Protein AF-V4LYH8-F1 (afdb_monomer)

Sequence (213 aa):
MHELPPRYYTNASKLKQVEQHLNICTYARIRDDWNTVLGEANLANLYGAGAGWSCPQLAMCKVEALLKLQQVYAAQTALANIPNVEPFLASFSQTRFFNMTCGAYIFFVKSQMDLALGRYDDAAEAAEKALELDPHSIEIKIFKKNFELIQSALSYSKTEKWAEAVRDYEILSQVLPNNKAIAKSLSQAQVALKLSRRKVVLNMESGGDVGNF

Solvent-accessible surface area (backbone atoms only — not comparable to full-atom values): 11411 Å² total; per-residue (Å²): 134,85,81,76,58,71,70,56,57,57,48,54,56,36,50,54,50,30,53,51,28,50,52,51,26,50,58,25,54,78,68,70,35,37,68,57,22,34,53,30,30,51,52,28,48,53,45,28,51,77,68,78,41,83,58,67,68,45,54,44,48,34,28,44,21,27,47,76,68,69,35,54,66,62,18,50,56,52,53,71,68,50,76,92,66,81,76,61,61,74,88,50,36,76,45,71,45,92,84,26,24,42,53,13,44,52,27,44,44,49,14,55,48,28,47,76,72,67,38,57,68,64,14,48,54,25,40,52,52,14,35,73,61,29,77,79,36,62,68,58,52,53,48,49,54,54,49,53,38,50,54,50,22,50,52,23,52,75,69,67,38,23,70,60,15,30,53,35,31,51,55,47,35,71,79,39,73,84,39,65,67,52,53,50,53,30,53,52,30,51,51,51,37,54,51,53,52,52,52,54,52,53,56,59,67,70,68,75,79,86,76,86,133

pLDDT: mean 83.82, std 14.59, range [43.41, 97.75]

Organism: Eutrema salsugineum (NCBI:txid72664)

Secondary structure (DSSP, 8-state):
--PPPHHHHHHHHHHHHHHHHHHHHHHHHHTT-HHHHHHHHHHHHHHHHTTT---HHHHHHHHHHHHHTT-HHHHHHHHHTS----S--GGGTTSEETTEEHHHHHHHHHHHHHHHTT-HHHHHHHHHHHHHH-TT-HHHHHHHHHHHHHHHHHHHHHTT-HHHHHHHHHHHHHH-TT-HHHHHHHHHHHHHHHHHHHHHHHHHHHTT-----

Structure (mmCIF, N/CA/C/O backbone):
data_AF-V4LYH8-F1
#
_entry.id   AF-V4LYH8-F1
#
loop_
_atom_site.group_PDB
_atom_site.id
_atom_site.type_symbol
_atom_site.label_atom_id
_atom_site.label_alt_id
_atom_site.label_comp_id
_atom_site.label_asym_id
_atom_site.label_entity_id
_atom_site.label_seq_id
_atom_site.pdbx_PDB_ins_code
_atom_site.Cartn_x
_atom_site.Cartn_y
_atom_site.Cartn_z
_atom_site.occupancy
_atom_site.B_iso_or_equiv
_atom_site.auth_seq_id
_atom_site.auth_comp_id
_atom_site.auth_asym_id
_atom_site.auth_atom_id
_atom_site.pdbx_PDB_model_num
ATOM 1 N N . MET A 1 1 ? 31.470 9.879 -41.745 1.00 43.41 1 MET A N 1
ATOM 2 C CA . MET A 1 1 ? 30.421 9.336 -40.857 1.00 43.41 1 MET A CA 1
ATOM 3 C C . MET A 1 1 ? 30.980 8.073 -40.234 1.00 43.41 1 MET A C 1
ATOM 5 O O . MET A 1 1 ? 31.241 7.134 -40.967 1.00 43.41 1 MET A O 1
ATOM 9 N N . HIS A 1 2 ? 31.282 8.090 -38.936 1.00 50.22 2 HIS A N 1
ATOM 10 C CA . HIS A 1 2 ? 31.731 6.892 -38.225 1.00 50.22 2 HIS A CA 1
ATOM 11 C C . HIS A 1 2 ? 30.473 6.122 -37.804 1.00 50.22 2 HIS A C 1
ATOM 13 O O . HIS A 1 2 ? 29.741 6.592 -36.933 1.00 50.22 2 HIS A O 1
ATOM 19 N N . GLU A 1 3 ? 30.174 5.003 -38.466 1.00 45.69 3 GLU A N 1
ATOM 20 C CA . GLU A 1 3 ? 29.111 4.095 -38.025 1.00 45.69 3 GLU A CA 1
ATOM 21 C C . GLU A 1 3 ? 29.477 3.523 -36.651 1.00 45.69 3 GLU A C 1
ATOM 23 O O . GLU A 1 3 ? 30.624 3.142 -36.398 1.00 45.69 3 GLU A O 1
ATOM 28 N N . LEU A 1 4 ? 28.512 3.525 -35.731 1.00 51.22 4 LEU A N 1
ATOM 29 C CA . LEU A 1 4 ? 28.719 3.032 -34.373 1.00 51.22 4 LEU A CA 1
ATOM 30 C C . LEU A 1 4 ? 28.759 1.492 -34.376 1.00 51.22 4 LEU A C 1
ATOM 32 O O . LEU A 1 4 ? 28.175 0.851 -35.244 1.00 51.22 4 LEU A O 1
ATOM 36 N N . PRO A 1 5 ? 29.451 0.847 -33.426 1.00 55.62 5 PRO A N 1
ATOM 37 C CA . PRO A 1 5 ? 29.568 -0.608 -33.420 1.00 55.62 5 PRO A CA 1
ATOM 38 C C . PRO A 1 5 ? 28.197 -1.302 -33.234 1.00 55.62 5 PRO A C 1
ATOM 40 O O . PRO A 1 5 ? 27.356 -0.793 -32.494 1.00 55.62 5 PRO A O 1
ATOM 43 N N . PRO A 1 6 ? 27.970 -2.512 -33.790 1.00 58.53 6 PRO A N 1
ATOM 44 C CA . PRO A 1 6 ? 26.683 -3.228 -33.732 1.00 58.53 6 PRO A CA 1
ATOM 45 C C . PRO A 1 6 ? 26.092 -3.396 -32.323 1.00 58.53 6 PRO A C 1
ATOM 47 O O . PRO A 1 6 ? 24.880 -3.316 -32.137 1.00 58.53 6 PRO A O 1
ATOM 50 N N . ARG A 1 7 ? 26.944 -3.560 -31.299 1.00 58.38 7 ARG A N 1
ATOM 51 C CA . ARG A 1 7 ? 26.521 -3.626 -29.886 1.00 58.38 7 ARG A CA 1
ATOM 52 C C . ARG A 1 7 ? 25.822 -2.347 -29.412 1.00 58.38 7 ARG A C 1
ATOM 54 O O . ARG A 1 7 ? 24.926 -2.429 -28.578 1.00 58.38 7 ARG A O 1
ATOM 61 N N . TYR A 1 8 ? 26.202 -1.188 -29.947 1.00 55.78 8 TYR A N 1
ATOM 62 C CA . TYR A 1 8 ? 25.590 0.100 -29.622 1.00 55.78 8 TYR A CA 1
ATOM 63 C C . TYR A 1 8 ? 24.150 0.182 -30.146 1.00 55.78 8 TYR A C 1
ATOM 65 O O . TYR A 1 8 ? 23.244 0.540 -29.396 1.00 55.78 8 TYR A O 1
ATOM 73 N N . TYR A 1 9 ? 23.912 -0.243 -31.391 1.00 57.41 9 TYR A N 1
ATOM 74 C CA . TYR A 1 9 ? 22.568 -0.285 -31.976 1.00 57.41 9 TYR A CA 1
ATOM 75 C C . TYR A 1 9 ? 21.644 -1.274 -31.249 1.00 57.41 9 TYR A C 1
ATOM 77 O O . TYR A 1 9 ? 20.494 -0.945 -30.953 1.00 57.41 9 TYR A O 1
ATOM 85 N N . THR A 1 10 ? 22.159 -2.450 -30.875 1.00 63.47 10 THR A N 1
ATOM 86 C CA . THR A 1 10 ? 21.409 -3.441 -30.085 1.00 63.47 10 THR A CA 1
ATOM 87 C C . THR A 1 10 ? 21.020 -2.898 -28.708 1.00 63.47 10 THR A C 1
ATOM 89 O O . THR A 1 10 ? 19.908 -3.131 -28.237 1.00 63.47 10 THR A O 1
ATOM 92 N N . ASN A 1 11 ? 21.907 -2.136 -28.070 1.00 67.38 11 ASN A N 1
ATOM 93 C CA . ASN A 1 11 ? 21.659 -1.521 -26.770 1.00 67.38 11 ASN A CA 1
ATOM 94 C C . ASN A 1 11 ? 20.645 -0.370 -26.845 1.00 67.38 11 ASN A C 1
ATOM 96 O O . ASN A 1 11 ? 19.751 -0.298 -26.005 1.00 67.38 11 ASN A O 1
ATOM 100 N N . ALA A 1 12 ? 20.720 0.474 -27.876 1.00 73.38 12 ALA A N 1
ATOM 101 C CA . ALA A 1 12 ? 19.747 1.543 -28.104 1.00 73.38 12 ALA A CA 1
ATOM 102 C C . ALA A 1 12 ? 18.332 0.995 -28.376 1.00 73.38 12 ALA A C 1
ATOM 104 O O . ALA A 1 12 ? 17.346 1.514 -27.857 1.00 73.38 12 ALA A O 1
ATOM 105 N N . SER A 1 13 ? 18.223 -0.097 -29.141 1.00 78.75 13 SER A N 1
ATOM 106 C CA . SER A 1 13 ? 16.941 -0.771 -29.387 1.00 78.75 13 SER A CA 1
ATOM 107 C C . SER A 1 13 ? 16.345 -1.385 -28.112 1.00 78.75 13 SER A C 1
ATOM 109 O O . SER A 1 13 ? 15.142 -1.267 -27.877 1.00 78.75 13 SER A O 1
ATOM 111 N N . LYS A 1 14 ? 17.171 -2.002 -27.257 1.00 74.94 14 LYS A N 1
ATOM 112 C CA . LYS A 1 14 ? 16.732 -2.526 -25.952 1.00 74.94 14 LYS A CA 1
ATOM 113 C C . LYS A 1 14 ? 16.284 -1.413 -25.005 1.00 74.94 14 LYS A C 1
ATOM 115 O O . LYS A 1 14 ? 15.253 -1.560 -24.359 1.00 74.94 14 LYS A O 1
ATOM 120 N N . LEU A 1 15 ? 17.003 -0.289 -24.967 1.00 77.69 15 LEU A N 1
ATOM 121 C CA . LEU A 1 15 ? 16.630 0.872 -24.155 1.00 77.69 15 LEU A CA 1
ATOM 122 C C . LEU A 1 15 ? 15.248 1.414 -24.547 1.00 77.69 15 LEU A C 1
ATOM 124 O O . LEU A 1 15 ? 14.395 1.599 -23.686 1.00 77.69 15 LEU A O 1
ATOM 128 N N . LYS A 1 16 ? 14.991 1.558 -25.853 1.00 83.00 16 LYS A N 1
ATOM 129 C CA . LYS A 1 16 ? 13.685 1.993 -26.369 1.00 83.00 16 LYS A CA 1
ATOM 130 C C . LYS A 1 16 ? 12.543 1.055 -25.954 1.00 83.00 16 LYS A C 1
ATOM 132 O O . LYS A 1 16 ? 11.443 1.516 -25.667 1.00 83.00 16 LYS A O 1
ATOM 137 N N . GLN A 1 17 ? 12.795 -0.255 -25.909 1.00 82.00 17 GLN A N 1
ATOM 138 C CA . GLN A 1 17 ? 11.806 -1.227 -25.429 1.00 82.00 17 GLN A CA 1
ATOM 139 C C . GLN A 1 17 ? 11.532 -1.063 -23.930 1.00 82.00 17 GLN A C 1
ATOM 141 O O . GLN A 1 17 ? 10.374 -1.057 -23.522 1.00 82.00 17 GLN A O 1
ATOM 146 N N . VAL A 1 18 ? 12.569 -0.862 -23.111 1.00 81.25 18 VAL A N 1
ATOM 147 C CA . VAL A 1 18 ? 12.401 -0.588 -21.673 1.00 81.25 18 VAL A CA 1
ATOM 148 C C . VAL A 1 18 ? 11.561 0.674 -21.451 1.00 81.25 18 VAL A C 1
ATOM 150 O O . VAL A 1 18 ? 10.613 0.639 -20.672 1.00 81.25 18 VAL A O 1
ATOM 153 N N . GLU A 1 19 ? 11.847 1.761 -22.170 1.00 82.81 19 GLU A N 1
ATOM 154 C CA . GLU A 1 19 ? 11.063 3.005 -22.103 1.00 82.81 19 GLU A CA 1
ATOM 155 C C . GLU A 1 19 ? 9.595 2.795 -22.502 1.00 82.81 19 GLU A C 1
ATOM 157 O O . GLU A 1 19 ? 8.689 3.324 -21.857 1.00 82.81 19 GLU A O 1
ATOM 162 N N . GLN A 1 20 ? 9.338 1.990 -23.536 1.00 87.38 20 GLN A N 1
ATOM 163 C CA . GLN A 1 20 ? 7.980 1.655 -23.956 1.00 87.38 20 GLN A CA 1
ATOM 164 C C . GLN A 1 20 ? 7.210 0.921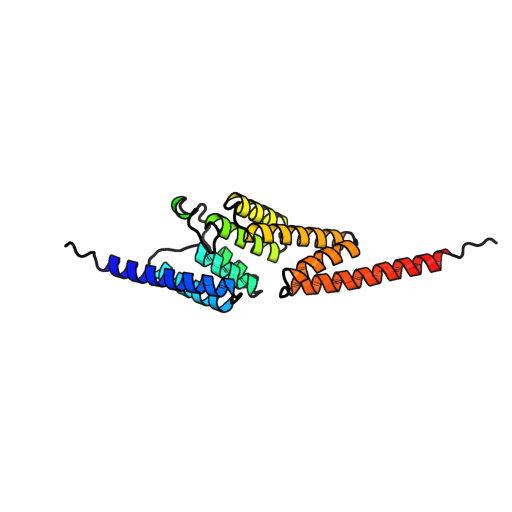 -22.851 1.00 87.38 20 GLN A C 1
ATOM 166 O O . GLN A 1 20 ? 6.101 1.336 -22.511 1.00 87.38 20 GLN A O 1
ATOM 171 N N . HIS A 1 21 ? 7.796 -0.125 -22.267 1.00 88.12 21 HIS A N 1
ATOM 172 C CA . HIS A 1 21 ? 7.173 -0.869 -21.170 1.00 88.12 21 HIS A CA 1
ATOM 173 C C . HIS A 1 21 ? 6.939 0.023 -19.938 1.00 88.12 21 HIS A C 1
ATOM 175 O O . HIS A 1 21 ? 5.877 -0.032 -19.323 1.00 88.12 21 HIS A O 1
ATOM 181 N N . LEU A 1 22 ? 7.874 0.927 -19.621 1.00 85.88 22 LEU A N 1
ATOM 182 C CA . LEU A 1 22 ? 7.719 1.906 -18.537 1.00 85.88 22 LEU A CA 1
ATOM 183 C C . LEU A 1 22 ? 6.553 2.877 -18.755 1.00 85.88 22 LEU A C 1
ATOM 185 O O . LEU A 1 22 ? 5.821 3.200 -17.811 1.00 85.88 22 LEU A O 1
ATOM 189 N N . ASN A 1 23 ? 6.347 3.325 -19.992 1.00 87.50 23 ASN A N 1
ATOM 190 C CA . ASN A 1 23 ? 5.199 4.161 -20.328 1.00 87.50 23 ASN A CA 1
ATOM 191 C C . ASN A 1 23 ? 3.887 3.399 -20.107 1.00 87.50 23 ASN A C 1
ATOM 193 O O . ASN A 1 23 ? 2.969 3.938 -19.490 1.00 87.50 23 ASN A O 1
ATOM 197 N N . ILE A 1 24 ? 3.813 2.130 -20.522 1.00 89.69 24 ILE A N 1
ATOM 198 C CA . ILE A 1 24 ? 2.628 1.291 -20.291 1.00 89.69 24 ILE A CA 1
ATOM 199 C C . ILE A 1 24 ? 2.396 1.088 -18.788 1.00 89.69 24 ILE A C 1
ATOM 201 O O . ILE A 1 24 ? 1.272 1.295 -18.326 1.00 89.69 24 ILE A O 1
ATOM 205 N N . CYS A 1 25 ? 3.444 0.793 -18.007 1.00 91.50 25 CYS A N 1
ATOM 206 C CA . CYS A 1 25 ? 3.348 0.723 -16.546 1.00 91.50 25 CYS A CA 1
ATOM 207 C C . CYS A 1 25 ? 2.754 2.004 -15.953 1.00 91.50 25 CYS A C 1
ATOM 209 O O . CYS A 1 25 ? 1.913 1.931 -15.063 1.00 91.50 25 CYS A O 1
ATOM 211 N N . THR A 1 26 ? 3.151 3.176 -16.456 1.00 90.00 26 THR A N 1
ATOM 212 C CA . THR A 1 26 ? 2.649 4.467 -15.964 1.00 90.00 26 THR A CA 1
ATOM 213 C C . THR A 1 26 ? 1.141 4.591 -16.176 1.00 90.00 26 THR A C 1
ATOM 215 O O . THR A 1 26 ? 0.407 4.905 -15.238 1.00 90.00 26 THR A O 1
ATOM 218 N N . TYR A 1 27 ? 0.656 4.300 -17.386 1.00 90.19 27 TYR A N 1
ATOM 219 C CA . TYR A 1 27 ? -0.776 4.360 -17.691 1.00 90.19 27 TYR A CA 1
ATOM 220 C C . TYR A 1 27 ? -1.584 3.305 -16.929 1.00 90.19 27 TYR A C 1
ATOM 222 O O . TYR A 1 27 ? -2.673 3.606 -16.438 1.00 90.19 27 TYR A O 1
ATOM 230 N N . ALA A 1 28 ? -1.055 2.087 -16.803 1.00 93.81 28 ALA A N 1
ATOM 231 C CA . ALA A 1 28 ? -1.695 1.008 -16.059 1.00 93.81 28 ALA A CA 1
ATOM 232 C C . ALA A 1 28 ? -1.781 1.328 -14.557 1.00 93.81 28 ALA A C 1
ATOM 234 O O . ALA A 1 28 ? -2.841 1.151 -13.957 1.00 93.81 28 ALA A O 1
ATOM 235 N N . ARG A 1 29 ? -0.717 1.897 -13.971 1.00 93.25 29 ARG A N 1
ATOM 236 C CA . ARG A 1 29 ? -0.665 2.330 -12.566 1.00 93.25 29 ARG A CA 1
ATOM 237 C C . ARG A 1 29 ? -1.729 3.378 -12.248 1.00 93.25 29 ARG A C 1
ATOM 239 O O . ARG A 1 29 ? -2.424 3.250 -11.250 1.00 93.25 29 ARG A O 1
ATOM 246 N N . ILE A 1 30 ? -1.901 4.380 -13.115 1.00 89.38 30 ILE A N 1
ATOM 247 C CA . ILE A 1 30 ? -2.927 5.429 -12.945 1.00 89.38 30 ILE A CA 1
ATOM 248 C C . ILE A 1 30 ? -4.351 4.845 -12.964 1.00 89.38 30 ILE A C 1
ATOM 250 O O . ILE A 1 30 ? -5.263 5.416 -12.372 1.00 89.38 30 ILE A O 1
ATOM 254 N N . ARG A 1 31 ? -4.554 3.712 -13.645 1.00 90.31 31 ARG A N 1
ATOM 255 C CA . ARG A 1 31 ? -5.849 3.026 -13.766 1.00 90.31 31 ARG A CA 1
ATOM 256 C C . ARG A 1 31 ? -6.050 1.904 -12.743 1.00 90.31 31 ARG A C 1
ATOM 258 O O . ARG A 1 31 ? -7.029 1.174 -12.869 1.00 90.31 31 ARG A O 1
ATOM 265 N N . ASP A 1 32 ? -5.132 1.740 -11.790 1.00 90.12 32 ASP A N 1
ATOM 266 C CA . ASP A 1 32 ? -5.105 0.615 -10.848 1.00 90.12 32 ASP A CA 1
ATOM 267 C C . ASP A 1 32 ? -5.078 -0.778 -11.524 1.00 90.12 32 ASP A C 1
ATOM 269 O O . ASP A 1 32 ? -5.484 -1.783 -10.935 1.00 90.12 32 ASP A O 1
ATOM 273 N N . ASP A 1 33 ? -4.564 -0.880 -12.757 1.00 94.12 33 ASP A N 1
ATOM 274 C CA . ASP A 1 33 ? -4.372 -2.162 -13.447 1.00 94.12 33 ASP A CA 1
ATOM 275 C C . ASP A 1 33 ? -3.014 -2.781 -13.088 1.00 94.12 33 ASP A C 1
ATOM 277 O O . ASP A 1 33 ? -2.051 -2.808 -13.861 1.00 94.12 33 ASP A O 1
ATOM 281 N N . TRP A 1 34 ? -2.941 -3.286 -11.861 1.00 94.81 34 TRP A N 1
ATOM 282 C CA . TRP A 1 34 ? -1.712 -3.826 -11.286 1.00 94.81 34 TRP A CA 1
ATOM 283 C C . TRP A 1 34 ? -1.247 -5.140 -11.932 1.00 94.81 34 TRP A C 1
ATOM 285 O O . TRP A 1 34 ? -0.065 -5.472 -11.838 1.00 94.81 34 TRP A O 1
ATOM 295 N N . ASN A 1 35 ? -2.127 -5.868 -12.631 1.00 95.50 35 ASN A N 1
ATOM 296 C CA .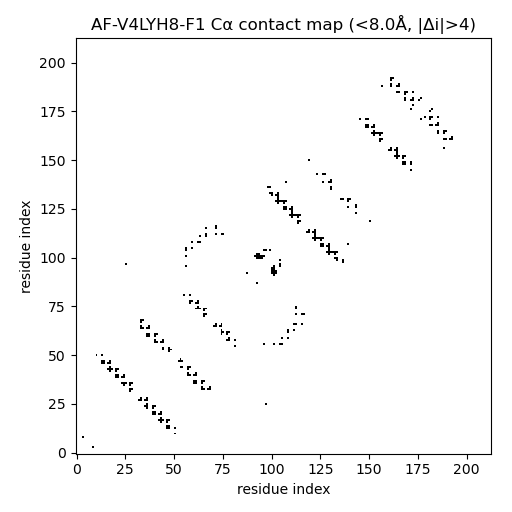 ASN A 1 35 ? -1.727 -7.048 -13.407 1.00 95.50 35 ASN A CA 1
ATOM 297 C C . ASN A 1 35 ? -0.908 -6.639 -14.633 1.00 95.50 35 ASN A C 1
ATOM 299 O O . ASN A 1 35 ? 0.150 -7.219 -14.882 1.00 95.50 35 ASN A O 1
ATOM 303 N N . THR A 1 36 ? -1.358 -5.608 -15.353 1.00 95.44 36 THR A N 1
ATOM 304 C CA . THR A 1 36 ? -0.602 -5.045 -16.475 1.00 95.44 36 THR A CA 1
ATOM 305 C C . THR A 1 36 ? 0.718 -4.452 -15.991 1.00 95.44 36 THR A C 1
ATOM 307 O O . THR A 1 36 ? 1.759 -4.781 -16.552 1.00 95.44 36 THR A O 1
ATOM 310 N N . VAL A 1 37 ? 0.724 -3.679 -14.893 1.00 94.88 37 VAL A N 1
ATOM 311 C CA . VAL A 1 37 ? 1.977 -3.161 -14.301 1.00 94.88 37 VAL A CA 1
ATOM 312 C C . VAL A 1 37 ? 2.958 -4.298 -13.998 1.00 94.88 37 VAL A C 1
ATOM 314 O O . VAL A 1 37 ? 4.132 -4.208 -14.348 1.00 94.88 37 VAL A O 1
ATOM 317 N N . LEU A 1 38 ? 2.492 -5.391 -13.385 1.00 94.44 38 LEU A 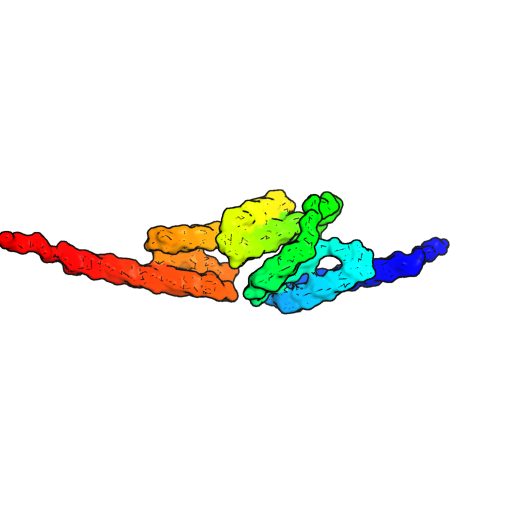N 1
ATOM 318 C CA . LEU A 1 38 ? 3.337 -6.541 -13.070 1.00 94.44 38 LEU A CA 1
ATOM 319 C C . LEU A 1 38 ? 3.902 -7.212 -14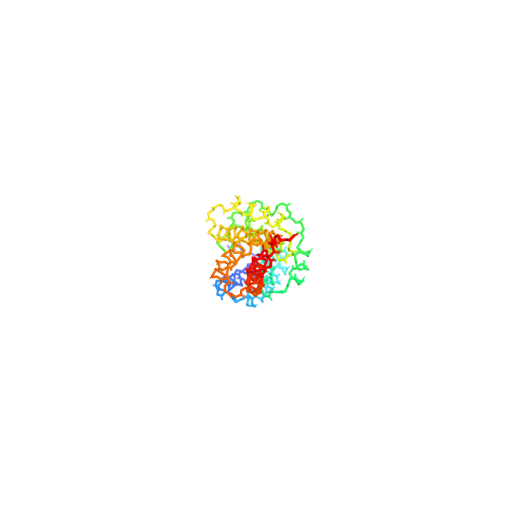.333 1.00 94.44 38 LEU A C 1
ATOM 321 O O . LEU A 1 38 ? 5.084 -7.562 -14.364 1.00 94.44 38 LEU A O 1
ATOM 325 N N . GLY A 1 39 ? 3.080 -7.405 -15.367 1.00 93.06 39 GLY A N 1
ATOM 326 C CA . GLY A 1 39 ? 3.508 -7.995 -16.638 1.00 93.06 39 GLY A CA 1
ATOM 327 C C . GLY A 1 39 ? 4.569 -7.146 -17.337 1.00 93.06 39 GLY A C 1
ATOM 328 O O . GLY A 1 39 ? 5.664 -7.626 -17.635 1.00 93.06 39 GLY A O 1
ATOM 329 N N . GLU A 1 40 ? 4.274 -5.863 -17.509 1.00 92.62 40 GLU A N 1
ATOM 330 C CA . GLU A 1 40 ? 5.135 -4.889 -18.179 1.00 92.62 40 GLU A CA 1
ATOM 331 C C . GLU A 1 40 ? 6.444 -4.648 -17.411 1.00 92.62 40 GLU A C 1
ATOM 333 O O . GLU A 1 40 ? 7.513 -4.590 -18.017 1.00 92.62 40 GLU A O 1
ATOM 338 N N . ALA A 1 41 ? 6.414 -4.618 -16.073 1.00 90.38 41 ALA A N 1
ATOM 339 C CA . ALA A 1 41 ? 7.623 -4.515 -15.255 1.00 90.38 41 ALA A CA 1
ATOM 340 C C . ALA A 1 41 ? 8.540 -5.743 -15.405 1.00 90.38 41 ALA A C 1
ATOM 342 O O . ALA A 1 41 ? 9.764 -5.600 -15.454 1.00 90.38 41 ALA A O 1
ATOM 343 N N . ASN A 1 42 ? 7.975 -6.954 -15.513 1.00 89.19 42 ASN A N 1
ATOM 344 C CA . ASN A 1 42 ? 8.768 -8.157 -15.779 1.00 89.19 42 ASN A CA 1
ATOM 345 C C . ASN A 1 42 ? 9.385 -8.117 -17.186 1.00 89.19 42 ASN A C 1
ATOM 347 O O . ASN A 1 42 ? 10.564 -8.441 -17.328 1.00 89.19 42 ASN A O 1
ATOM 351 N N . LEU A 1 43 ? 8.629 -7.684 -18.202 1.00 87.25 43 LEU A N 1
ATOM 352 C CA . LEU A 1 43 ? 9.143 -7.508 -19.565 1.00 87.25 43 LEU A CA 1
ATOM 353 C C . LEU A 1 43 ? 10.282 -6.483 -19.597 1.00 87.25 43 LEU A C 1
ATOM 355 O O . LEU A 1 43 ? 11.374 -6.796 -20.069 1.00 87.25 43 LEU A O 1
ATOM 359 N N . ALA A 1 44 ? 10.077 -5.303 -19.009 1.00 85.19 44 ALA A N 1
ATOM 360 C CA . ALA A 1 44 ? 11.099 -4.266 -18.901 1.00 85.19 44 ALA A CA 1
ATOM 361 C C . ALA A 1 44 ? 12.376 -4.783 -18.217 1.00 85.19 44 ALA A C 1
ATOM 363 O O . ALA A 1 44 ? 13.485 -4.524 -18.686 1.00 85.19 44 ALA A O 1
ATOM 364 N N . ASN A 1 45 ? 12.234 -5.570 -17.145 1.00 81.31 45 ASN A N 1
ATOM 365 C CA . ASN A 1 45 ? 13.372 -6.166 -16.452 1.00 81.31 45 ASN A CA 1
ATOM 366 C C . ASN A 1 45 ? 14.114 -7.201 -17.316 1.00 81.31 45 ASN A C 1
ATOM 368 O O . ASN A 1 45 ? 15.340 -7.238 -17.288 1.00 81.31 45 ASN A O 1
ATOM 372 N N . LEU A 1 46 ? 13.409 -8.013 -18.113 1.00 80.62 46 LEU A N 1
ATOM 373 C CA . LEU A 1 46 ? 14.032 -8.970 -19.040 1.00 80.62 46 LEU A CA 1
ATOM 374 C C . LEU A 1 46 ? 14.851 -8.258 -20.128 1.00 80.62 46 LEU A C 1
ATOM 376 O O . LEU A 1 46 ? 15.996 -8.640 -20.387 1.00 80.62 46 LEU A O 1
ATOM 380 N N . TYR A 1 47 ? 14.304 -7.195 -20.725 1.00 76.12 47 TYR A N 1
ATOM 381 C CA . TYR A 1 47 ? 15.017 -6.399 -21.729 1.00 76.12 47 TYR A CA 1
ATOM 382 C C . TYR A 1 47 ? 16.215 -5.637 -21.136 1.00 76.12 47 TYR A C 1
ATOM 384 O O . TYR A 1 47 ? 17.255 -5.542 -21.793 1.00 76.12 47 TYR A O 1
ATOM 392 N N . GLY A 1 48 ? 16.102 -5.156 -19.891 1.00 69.06 48 GLY A N 1
ATOM 393 C CA . GLY A 1 48 ? 17.187 -4.494 -19.155 1.00 69.06 48 GLY A CA 1
ATOM 394 C C . GLY A 1 48 ? 18.309 -5.446 -18.721 1.00 69.06 48 GLY A C 1
ATOM 395 O O . GLY A 1 48 ? 19.486 -5.183 -18.982 1.00 69.06 48 GLY A O 1
ATOM 396 N N . ALA A 1 49 ? 17.961 -6.603 -18.146 1.00 61.97 49 ALA A N 1
ATOM 397 C CA . ALA A 1 49 ? 18.919 -7.624 -17.718 1.00 61.97 49 ALA A CA 1
ATOM 398 C C . ALA A 1 49 ? 19.734 -8.171 -18.900 1.00 61.97 49 ALA A C 1
ATOM 400 O O . ALA A 1 49 ? 20.948 -8.351 -18.792 1.00 61.97 49 ALA A O 1
ATOM 401 N N . GLY A 1 50 ? 19.100 -8.332 -20.068 1.00 58.59 50 GLY A N 1
ATOM 402 C CA . GLY A 1 50 ? 19.769 -8.695 -21.319 1.00 58.59 50 GLY A CA 1
ATOM 403 C C . GLY A 1 50 ? 20.758 -7.646 -21.851 1.00 58.59 50 GLY A C 1
ATOM 404 O O . GLY A 1 50 ? 21.407 -7.891 -22.872 1.00 58.59 50 GLY A O 1
ATOM 405 N N . ALA A 1 51 ? 20.865 -6.481 -21.211 1.00 52.69 51 ALA A N 1
ATOM 406 C CA . ALA A 1 51 ? 21.808 -5.415 -21.532 1.00 52.69 51 ALA A CA 1
ATOM 407 C C . ALA A 1 51 ? 22.767 -5.069 -20.372 1.00 52.69 51 ALA A C 1
ATOM 409 O O . ALA A 1 51 ? 23.570 -4.148 -20.497 1.00 52.69 51 ALA A O 1
ATOM 410 N N . GLY A 1 52 ? 22.728 -5.831 -19.270 1.00 54.09 52 GLY A N 1
ATOM 411 C CA . GLY A 1 52 ? 23.605 -5.631 -18.113 1.00 54.09 52 GLY A CA 1
ATOM 412 C C . GLY A 1 52 ? 23.177 -4.493 -17.181 1.00 54.09 52 GLY A C 1
ATOM 413 O O . GLY A 1 52 ? 23.957 -4.105 -16.314 1.00 54.09 52 GLY A O 1
ATOM 414 N N . TRP A 1 53 ? 21.952 -3.974 -17.324 1.00 60.75 53 TRP A N 1
ATOM 415 C CA . TRP A 1 53 ? 21.391 -2.963 -16.428 1.00 60.75 53 TRP A CA 1
ATOM 416 C C . TRP A 1 53 ? 20.246 -3.566 -15.620 1.00 60.75 53 TRP A C 1
ATOM 418 O O . TRP A 1 53 ? 19.209 -3.936 -16.165 1.00 60.75 53 TRP A O 1
ATOM 428 N N . SER A 1 54 ? 20.422 -3.644 -14.304 1.00 60.91 54 SER A N 1
ATOM 429 C CA . SER A 1 54 ? 19.295 -3.794 -13.387 1.00 60.91 54 SER A CA 1
ATOM 430 C C . SER A 1 54 ? 18.823 -2.394 -13.019 1.00 60.91 54 SER A C 1
ATOM 432 O O . SER A 1 54 ? 19.643 -1.557 -12.645 1.00 60.91 54 SER A O 1
ATOM 434 N N . CYS A 1 55 ? 17.529 -2.121 -13.166 1.00 71.50 55 CYS A N 1
ATOM 435 C CA . CYS A 1 55 ? 16.907 -0.868 -12.747 1.00 71.50 55 CYS A CA 1
ATOM 436 C C . CYS A 1 55 ? 16.064 -1.171 -11.510 1.00 71.50 55 CYS A C 1
ATOM 438 O O . CYS A 1 55 ? 14.985 -1.750 -11.631 1.00 71.50 55 CYS A O 1
ATOM 440 N N . PRO A 1 56 ? 16.529 -0.834 -10.302 1.00 74.25 56 PRO A N 1
ATOM 441 C CA . PRO A 1 56 ? 15.806 -1.237 -9.100 1.00 74.25 56 PRO A CA 1
ATOM 442 C C . PRO A 1 56 ? 14.476 -0.526 -8.923 1.00 74.25 56 PRO A C 1
ATOM 444 O O . PRO A 1 56 ? 13.613 -1.056 -8.242 1.00 74.25 56 PRO A O 1
ATOM 447 N N . GLN A 1 57 ? 14.232 0.571 -9.640 1.00 79.06 57 GLN A N 1
ATOM 448 C CA . GLN A 1 57 ? 12.903 1.156 -9.792 1.00 79.06 57 GLN A CA 1
ATOM 449 C C . GLN A 1 57 ? 11.919 0.189 -10.470 1.00 79.06 57 GLN A C 1
ATOM 451 O O . GLN A 1 57 ? 10.776 0.103 -10.035 1.00 79.06 57 GLN A O 1
ATOM 456 N N . LEU A 1 58 ? 12.349 -0.598 -11.467 1.00 82.81 58 LEU A N 1
ATOM 457 C CA . LEU A 1 58 ? 11.520 -1.662 -12.055 1.00 82.81 58 LEU A CA 1
ATOM 458 C C . LEU A 1 58 ? 11.251 -2.784 -11.052 1.00 82.81 58 LEU A C 1
ATOM 460 O O . LEU A 1 58 ? 10.138 -3.303 -10.981 1.00 82.81 58 LEU A O 1
ATOM 464 N N . ALA A 1 59 ? 12.255 -3.139 -10.251 1.00 85.44 59 ALA A N 1
ATOM 465 C CA . ALA A 1 59 ? 12.082 -4.134 -9.202 1.00 85.44 59 ALA A CA 1
ATOM 466 C C . ALA A 1 59 ? 11.122 -3.636 -8.102 1.00 85.44 59 ALA A C 1
ATOM 468 O O . ALA A 1 59 ? 10.227 -4.375 -7.699 1.00 85.44 59 ALA A O 1
ATOM 469 N N . MET A 1 60 ? 11.217 -2.366 -7.691 1.00 89.62 60 MET A N 1
ATOM 470 C CA . MET A 1 60 ? 10.254 -1.739 -6.779 1.00 89.62 60 MET A CA 1
ATOM 471 C C . MET A 1 60 ? 8.862 -1.625 -7.410 1.00 89.62 60 MET A C 1
ATOM 473 O O . MET A 1 60 ? 7.874 -1.871 -6.729 1.00 89.62 60 MET A O 1
ATOM 477 N N . CYS A 1 61 ? 8.760 -1.349 -8.713 1.00 90.44 61 CYS A N 1
ATOM 478 C CA . CYS A 1 61 ? 7.489 -1.342 -9.442 1.00 90.44 61 CYS A CA 1
ATOM 479 C C . CYS A 1 61 ? 6.801 -2.710 -9.413 1.00 90.44 61 CYS A C 1
ATOM 481 O O . CYS A 1 61 ? 5.601 -2.805 -9.151 1.00 90.44 61 CYS A O 1
ATOM 483 N N . LYS A 1 62 ? 7.574 -3.789 -9.569 1.00 92.62 62 LYS A N 1
ATOM 484 C CA . LYS A 1 62 ? 7.090 -5.157 -9.366 1.00 92.62 62 LYS A CA 1
ATOM 485 C C . LYS A 1 62 ? 6.612 -5.396 -7.930 1.00 92.62 62 LYS A C 1
ATOM 487 O O . LYS A 1 62 ? 5.556 -5.998 -7.745 1.00 92.62 62 LYS A O 1
ATOM 492 N N . VAL A 1 63 ? 7.362 -4.939 -6.925 1.00 94.31 63 VAL A N 1
ATOM 493 C CA . VAL A 1 63 ? 6.966 -5.055 -5.508 1.00 94.31 63 VAL A CA 1
ATOM 494 C C . VAL A 1 63 ? 5.653 -4.310 -5.251 1.00 94.31 63 VAL A C 1
ATOM 496 O O . VAL A 1 63 ? 4.739 -4.890 -4.669 1.00 94.31 63 VAL A O 1
ATOM 499 N N . GLU A 1 64 ? 5.522 -3.072 -5.734 1.00 94.88 64 GLU A N 1
ATOM 500 C CA . GLU A 1 64 ? 4.299 -2.271 -5.609 1.00 94.88 64 GLU A CA 1
ATOM 501 C C . GLU A 1 64 ? 3.098 -2.997 -6.227 1.00 94.88 64 GLU A C 1
ATOM 503 O O . GLU A 1 64 ? 2.079 -3.174 -5.561 1.00 94.88 64 GLU A O 1
ATOM 508 N N . ALA A 1 65 ? 3.232 -3.495 -7.459 1.00 96.00 65 ALA A N 1
ATOM 509 C CA . ALA A 1 65 ? 2.159 -4.226 -8.126 1.00 96.00 65 ALA A CA 1
ATOM 510 C C . ALA A 1 65 ? 1.720 -5.468 -7.333 1.00 96.00 65 ALA A C 1
ATOM 512 O O . ALA A 1 65 ? 0.525 -5.692 -7.139 1.00 96.00 65 ALA A O 1
ATOM 513 N N . LEU A 1 66 ? 2.669 -6.246 -6.805 1.00 95.62 66 LEU A N 1
ATOM 514 C CA . LEU A 1 66 ? 2.366 -7.424 -5.986 1.00 95.62 66 LEU A CA 1
ATOM 515 C C . LEU A 1 66 ? 1.649 -7.056 -4.678 1.00 95.62 66 LEU A C 1
ATOM 517 O O . LEU A 1 66 ? 0.702 -7.746 -4.295 1.00 95.62 66 LEU A O 1
ATOM 521 N N . LEU A 1 67 ? 2.039 -5.958 -4.019 1.00 93.62 67 LEU A N 1
ATOM 522 C CA . LEU A 1 67 ? 1.350 -5.454 -2.825 1.00 93.62 67 LEU A CA 1
ATOM 523 C C . LEU A 1 67 ? -0.099 -5.066 -3.135 1.00 93.62 67 LEU A C 1
ATOM 525 O O . LEU A 1 67 ? -1.015 -5.441 -2.400 1.00 93.62 67 LEU A O 1
ATOM 529 N N . LYS A 1 68 ? -0.327 -4.365 -4.248 1.00 92.31 68 LYS A N 1
ATOM 530 C CA . LYS A 1 68 ? -1.666 -3.930 -4.675 1.00 92.31 68 LYS A CA 1
ATOM 531 C C . LYS A 1 68 ? -2.555 -5.104 -5.091 1.00 92.31 68 LYS A C 1
ATOM 533 O O . LYS A 1 68 ? -3.759 -5.078 -4.847 1.00 92.31 68 LYS A O 1
ATOM 538 N N . LEU A 1 69 ? -1.952 -6.176 -5.603 1.00 92.88 69 LEU A N 1
ATOM 539 C CA . LEU A 1 69 ? -2.604 -7.464 -5.863 1.00 92.88 69 LEU A CA 1
ATOM 540 C C . LEU A 1 69 ? -2.788 -8.332 -4.601 1.00 92.88 69 LEU A C 1
ATOM 542 O O . LEU A 1 69 ? -3.245 -9.467 -4.711 1.00 92.88 69 LEU A O 1
ATOM 546 N N . GLN A 1 70 ? -2.454 -7.824 -3.407 1.00 91.06 70 GLN A N 1
ATOM 547 C CA . GLN A 1 70 ? -2.533 -8.535 -2.118 1.00 91.06 70 GLN A CA 1
ATOM 548 C C . GLN A 1 70 ? -1.636 -9.787 -2.035 1.00 91.06 70 GLN A C 1
ATOM 550 O O . GLN A 1 70 ? -1.841 -10.657 -1.190 1.00 91.06 70 GLN A O 1
ATOM 555 N N . GLN A 1 71 ? -0.599 -9.872 -2.872 1.00 93.38 71 GLN A N 1
ATOM 556 C CA . GLN A 1 71 ? 0.370 -10.970 -2.900 1.00 93.38 71 GLN A CA 1
ATOM 557 C C . GLN A 1 71 ? 1.604 -10.635 -2.048 1.00 93.38 71 GLN A C 1
ATOM 559 O O . GLN A 1 71 ? 2.728 -10.561 -2.546 1.00 93.38 71 GLN A O 1
ATOM 564 N N . VAL A 1 72 ? 1.395 -10.429 -0.743 1.00 92.62 72 VAL A N 1
ATOM 565 C CA . VAL A 1 72 ? 2.427 -9.927 0.191 1.00 92.62 72 VAL A CA 1
ATOM 566 C C . VAL A 1 72 ? 3.668 -10.826 0.235 1.00 92.62 72 VAL A C 1
ATOM 568 O O . VAL A 1 72 ? 4.789 -10.325 0.206 1.00 92.62 72 VAL A O 1
ATOM 571 N N . TYR A 1 73 ? 3.494 -12.151 0.230 1.00 93.12 73 TYR A N 1
ATOM 572 C CA . TYR A 1 73 ? 4.623 -13.089 0.232 1.00 93.12 73 TYR A CA 1
ATOM 573 C C . TYR A 1 73 ? 5.489 -12.957 -1.030 1.00 93.12 73 TYR A C 1
ATOM 575 O O . TYR A 1 73 ? 6.703 -12.796 -0.938 1.00 93.12 73 TYR A O 1
ATOM 583 N N . ALA A 1 74 ? 4.864 -12.942 -2.211 1.00 94.25 74 ALA A N 1
ATOM 584 C CA . ALA A 1 74 ? 5.578 -12.773 -3.474 1.00 94.25 74 ALA A CA 1
ATOM 585 C C . ALA A 1 74 ? 6.286 -11.411 -3.546 1.00 94.25 74 ALA A C 1
ATOM 587 O O . ALA A 1 74 ? 7.413 -11.326 -4.038 1.00 94.25 74 ALA A O 1
ATOM 588 N N . ALA A 1 75 ? 5.650 -10.357 -3.025 1.00 94.25 75 ALA A N 1
ATOM 589 C CA . ALA A 1 75 ? 6.254 -9.035 -2.916 1.00 94.25 75 ALA A CA 1
ATOM 590 C C . ALA A 1 75 ? 7.511 -9.072 -2.027 1.00 94.25 75 ALA A C 1
ATOM 592 O O . ALA A 1 75 ? 8.540 -8.510 -2.394 1.00 94.25 75 ALA A O 1
ATOM 593 N N . GLN A 1 76 ? 7.450 -9.761 -0.883 1.00 92.56 76 GLN A N 1
ATOM 594 C CA . GLN A 1 76 ? 8.572 -9.882 0.050 1.00 92.56 76 GLN A CA 1
ATOM 595 C C . GLN A 1 76 ? 9.740 -10.651 -0.574 1.00 92.56 76 GLN A C 1
ATOM 597 O O . GLN A 1 76 ? 10.883 -10.204 -0.492 1.00 92.56 76 GLN A O 1
ATOM 602 N N . THR A 1 77 ? 9.462 -11.761 -1.263 1.00 91.31 77 THR A N 1
ATOM 603 C CA . THR A 1 77 ? 10.480 -12.503 -2.019 1.00 91.31 77 THR A CA 1
ATOM 604 C C . THR A 1 77 ? 11.097 -11.644 -3.122 1.00 91.31 77 THR A C 1
ATOM 606 O O . THR A 1 77 ? 12.310 -11.675 -3.319 1.00 91.31 77 THR A O 1
ATOM 609 N N . ALA A 1 78 ? 10.293 -10.862 -3.847 1.00 89.62 78 ALA A N 1
ATOM 610 C CA . ALA A 1 78 ? 10.802 -9.964 -4.879 1.00 89.62 78 ALA A CA 1
ATOM 611 C C . ALA A 1 78 ? 11.726 -8.890 -4.286 1.00 89.62 78 ALA A C 1
ATOM 613 O O . ALA A 1 78 ? 12.804 -8.678 -4.829 1.00 89.62 78 ALA A O 1
ATOM 614 N N . LEU A 1 79 ? 11.340 -8.284 -3.157 1.00 88.19 79 LEU A N 1
ATOM 615 C CA . LEU A 1 79 ? 12.126 -7.269 -2.455 1.00 88.19 79 LEU A CA 1
ATOM 616 C C . LEU A 1 79 ? 13.459 -7.822 -1.927 1.00 88.19 79 LEU A C 1
ATOM 618 O O . LEU A 1 79 ? 14.486 -7.176 -2.097 1.00 88.19 79 LEU A O 1
ATOM 622 N N . ALA A 1 80 ? 13.468 -9.027 -1.351 1.00 86.62 80 ALA A N 1
ATOM 623 C CA . ALA A 1 80 ? 14.685 -9.664 -0.834 1.00 86.62 80 ALA A CA 1
ATOM 624 C C . ALA A 1 80 ? 15.721 -9.989 -1.928 1.00 86.62 80 ALA A C 1
ATOM 626 O O . ALA A 1 80 ? 16.914 -10.071 -1.651 1.00 86.62 80 ALA A O 1
ATOM 627 N N . ASN A 1 81 ? 15.264 -10.164 -3.172 1.00 81.81 81 ASN A N 1
ATOM 628 C CA . ASN A 1 81 ? 16.123 -10.398 -4.333 1.00 81.81 81 ASN A CA 1
ATOM 629 C C . ASN A 1 81 ? 16.646 -9.103 -4.971 1.00 81.81 81 ASN A C 1
ATOM 631 O O . ASN A 1 81 ? 17.465 -9.168 -5.890 1.00 81.81 81 ASN A O 1
ATOM 635 N N . ILE A 1 82 ? 16.179 -7.933 -4.524 1.00 79.38 82 ILE A N 1
ATOM 636 C CA . ILE A 1 82 ? 16.747 -6.656 -4.952 1.00 79.38 82 ILE A CA 1
ATOM 637 C C . ILE A 1 82 ? 18.107 -6.536 -4.263 1.00 79.38 82 ILE A C 1
ATOM 639 O O . ILE A 1 82 ? 18.156 -6.531 -3.033 1.00 79.38 82 ILE A O 1
ATOM 643 N N . PRO A 1 83 ? 19.221 -6.463 -5.012 1.00 69.12 83 PRO A N 1
ATOM 644 C CA . PRO A 1 83 ? 20.523 -6.347 -4.383 1.00 69.12 83 PRO A CA 1
ATOM 645 C C . PRO A 1 83 ? 20.547 -5.064 -3.542 1.00 69.12 83 PRO A C 1
ATOM 647 O O . PRO A 1 83 ? 20.084 -4.019 -4.007 1.00 69.12 83 PRO A O 1
ATOM 650 N N . ASN A 1 84 ? 21.071 -5.150 -2.314 1.00 57.81 84 ASN A N 1
ATOM 651 C CA . ASN A 1 84 ? 21.288 -4.008 -1.419 1.00 57.81 84 ASN A CA 1
ATOM 652 C C . ASN A 1 84 ? 22.349 -3.076 -2.026 1.00 57.81 84 ASN A C 1
ATOM 654 O O . ASN A 1 84 ? 23.508 -3.076 -1.625 1.00 57.81 84 ASN A O 1
ATOM 658 N N . VAL A 1 85 ? 21.967 -2.319 -3.049 1.00 46.19 85 VAL A N 1
ATOM 659 C CA . VAL A 1 85 ? 22.795 -1.279 -3.653 1.00 46.19 85 VAL A CA 1
ATOM 660 C C . VAL A 1 85 ? 22.254 0.053 -3.156 1.00 46.19 85 VAL A C 1
ATOM 662 O O . VAL A 1 85 ? 21.414 0.676 -3.801 1.00 46.19 85 VAL A O 1
ATOM 665 N N . GLU A 1 86 ? 22.698 0.475 -1.975 1.00 47.78 86 GLU A N 1
ATOM 666 C CA . GLU A 1 86 ? 22.573 1.873 -1.560 1.00 47.78 86 GLU A CA 1
ATOM 667 C C . GLU A 1 86 ? 23.894 2.623 -1.797 1.00 47.78 86 GLU A C 1
ATOM 669 O O . GLU A 1 86 ? 24.959 2.054 -1.551 1.00 47.78 86 GLU A O 1
ATOM 674 N N . PRO A 1 87 ? 23.858 3.904 -2.207 1.00 49.47 87 PRO A N 1
ATOM 675 C CA . PRO A 1 87 ? 22.802 4.593 -2.938 1.00 49.47 87 PRO A CA 1
ATOM 676 C C . PRO A 1 87 ? 22.986 4.345 -4.440 1.00 49.47 87 PRO A C 1
ATOM 678 O O . PRO A 1 87 ? 24.090 4.456 -4.978 1.00 49.47 87 PRO A O 1
ATOM 681 N N . PHE A 1 88 ? 21.881 4.070 -5.132 1.00 52.38 88 PHE A N 1
ATOM 682 C CA . PHE A 1 88 ? 21.766 4.257 -6.577 1.00 52.38 88 PHE A CA 1
ATOM 683 C C . PHE A 1 88 ? 22.528 5.496 -7.000 1.00 52.38 88 PHE A C 1
ATOM 685 O O . PHE A 1 88 ? 22.320 6.550 -6.397 1.00 52.38 88 PHE A O 1
ATOM 692 N N . LEU A 1 89 ? 23.411 5.328 -7.993 1.00 48.47 89 LEU A N 1
ATOM 693 C CA . LEU A 1 89 ? 24.253 6.373 -8.569 1.00 48.47 89 LEU A CA 1
ATOM 694 C C . LEU A 1 89 ? 23.552 7.719 -8.408 1.00 48.47 89 LEU A C 1
ATOM 696 O O . LEU A 1 89 ? 22.467 7.909 -8.964 1.00 48.47 89 LEU A O 1
ATOM 700 N N . ALA A 1 90 ? 24.124 8.614 -7.598 1.00 50.44 90 ALA A N 1
ATOM 701 C CA . ALA A 1 90 ? 23.504 9.890 -7.239 1.00 50.44 90 ALA A CA 1
ATOM 702 C C . ALA A 1 90 ? 22.968 10.651 -8.476 1.00 50.44 90 ALA A C 1
ATOM 704 O O . ALA A 1 90 ? 21.984 11.384 -8.375 1.00 50.44 90 ALA A O 1
ATOM 705 N N . SER A 1 91 ? 23.543 10.368 -9.654 1.00 52.44 91 SER A N 1
ATOM 706 C CA . SER A 1 91 ? 23.133 10.808 -10.988 1.00 52.44 91 SER A CA 1
ATOM 707 C C . SER A 1 91 ? 21.696 10.467 -11.411 1.00 52.44 91 SER A C 1
ATOM 709 O O . SER A 1 91 ? 21.146 11.193 -12.231 1.00 52.44 91 SER A O 1
ATOM 711 N N . PHE A 1 92 ? 21.063 9.413 -10.881 1.00 55.09 92 PHE A N 1
ATOM 712 C CA . PHE A 1 92 ? 19.680 9.037 -11.225 1.00 55.09 92 PHE A CA 1
ATOM 713 C C . PHE A 1 92 ? 18.667 9.341 -10.119 1.00 55.09 92 PHE A C 1
ATOM 715 O O . PHE A 1 92 ? 17.465 9.248 -10.362 1.00 55.09 92 PHE A O 1
ATOM 722 N N . SER A 1 93 ? 19.111 9.738 -8.923 1.00 56.69 93 SER A N 1
ATOM 723 C CA . SER A 1 93 ? 18.221 9.950 -7.769 1.00 56.69 93 SER A CA 1
ATOM 724 C C . SER A 1 93 ? 17.121 10.987 -8.041 1.00 56.69 93 SER A C 1
ATOM 726 O O . SER A 1 93 ? 15.989 10.797 -7.605 1.00 56.69 93 SER A O 1
ATOM 728 N N . GLN A 1 94 ? 17.440 12.016 -8.836 1.00 59.06 94 GLN A N 1
ATOM 729 C CA . GLN A 1 94 ? 16.551 13.118 -9.226 1.00 59.06 94 GLN A CA 1
ATOM 730 C C . GLN A 1 94 ? 15.709 12.838 -10.480 1.00 59.06 94 GLN A C 1
ATOM 732 O O . GLN A 1 94 ? 14.835 13.633 -10.829 1.00 59.06 94 GLN A O 1
ATOM 737 N N . THR A 1 95 ? 15.956 11.730 -11.188 1.00 71.62 95 THR A N 1
ATOM 738 C CA . THR A 1 95 ? 15.097 11.353 -12.320 1.00 71.62 95 THR A CA 1
ATOM 739 C C . THR A 1 95 ? 13.716 10.977 -11.805 1.00 71.62 95 THR A C 1
ATOM 741 O O . THR A 1 95 ? 13.587 10.374 -10.736 1.00 71.62 95 THR A O 1
ATOM 744 N N . ARG A 1 96 ? 12.673 11.372 -12.542 1.00 75.38 96 ARG A N 1
ATOM 745 C CA . ARG A 1 96 ? 11.299 11.112 -12.122 1.00 75.38 96 ARG A CA 1
ATOM 746 C C . ARG A 1 96 ? 10.839 9.732 -12.568 1.00 75.38 96 ARG A C 1
ATOM 748 O O . ARG A 1 96 ? 11.010 9.359 -13.723 1.00 75.38 96 ARG A O 1
ATOM 755 N N . PHE A 1 97 ? 10.199 9.024 -11.651 1.00 75.44 97 PHE A N 1
ATOM 756 C CA . PHE A 1 97 ? 9.544 7.745 -11.860 1.00 75.44 97 PHE A CA 1
ATOM 757 C C . PHE A 1 97 ? 8.145 7.827 -11.248 1.00 75.44 97 PHE A C 1
ATOM 759 O O . PHE A 1 97 ? 8.008 8.125 -10.064 1.00 75.44 97 PHE A O 1
ATOM 766 N N . PHE A 1 98 ? 7.102 7.663 -12.069 1.00 82.25 98 PHE A N 1
ATOM 767 C CA . PHE A 1 98 ? 5.701 7.871 -11.663 1.00 82.25 98 PHE A CA 1
ATOM 768 C C . PHE A 1 98 ? 5.471 9.187 -10.896 1.00 82.25 98 PHE A C 1
ATOM 770 O O . PHE A 1 98 ? 4.833 9.216 -9.850 1.00 82.25 98 PHE A O 1
ATOM 777 N N . ASN A 1 99 ? 6.014 10.292 -11.421 1.00 84.44 99 ASN A N 1
ATOM 778 C CA . ASN A 1 99 ? 5.969 11.640 -10.832 1.00 84.44 99 ASN A CA 1
ATOM 779 C C . ASN A 1 99 ? 6.698 11.834 -9.488 1.00 84.44 99 ASN A C 1
ATOM 781 O O . ASN A 1 99 ? 6.760 12.968 -9.013 1.00 84.44 99 ASN A O 1
ATOM 785 N N . MET A 1 100 ? 7.323 10.800 -8.927 1.00 88.69 100 MET A N 1
ATOM 786 C CA . MET A 1 100 ? 8.199 10.891 -7.754 1.00 88.69 100 MET A CA 1
ATOM 787 C C . MET A 1 100 ? 9.665 10.925 -8.181 1.00 88.69 100 MET A C 1
ATOM 789 O O . MET A 1 100 ? 10.001 10.434 -9.257 1.00 88.69 100 MET A O 1
ATOM 793 N N . THR A 1 101 ? 10.568 11.448 -7.354 1.00 87.38 101 THR A N 1
ATOM 794 C CA . THR A 1 101 ? 12.000 11.158 -7.547 1.00 87.38 101 THR A CA 1
ATOM 795 C C . THR A 1 101 ? 12.250 9.653 -7.380 1.00 87.38 101 THR A C 1
ATOM 797 O O . THR A 1 101 ? 11.609 8.996 -6.557 1.00 87.38 101 THR A O 1
ATOM 800 N N . CYS A 1 102 ? 13.174 9.075 -8.154 1.00 83.06 102 CYS A N 1
ATOM 801 C CA . CYS A 1 102 ? 13.508 7.649 -8.057 1.00 83.06 102 CYS A CA 1
ATOM 802 C C . CYS A 1 102 ? 13.847 7.225 -6.621 1.00 83.06 102 CYS A C 1
ATOM 804 O O . CYS A 1 102 ? 13.433 6.154 -6.179 1.00 83.06 102 CYS A O 1
ATOM 806 N N . GLY A 1 103 ? 14.578 8.076 -5.891 1.00 83.94 103 GLY A N 1
ATOM 807 C CA . GLY A 1 103 ? 14.887 7.844 -4.481 1.00 83.94 103 GLY A CA 1
ATOM 808 C C . GLY A 1 103 ? 13.626 7.788 -3.619 1.00 83.94 103 GLY A C 1
ATOM 809 O O . GLY A 1 103 ? 13.427 6.820 -2.888 1.00 83.94 103 GLY A O 1
ATOM 810 N N . ALA A 1 104 ? 12.743 8.781 -3.750 1.00 90.81 104 ALA A N 1
ATOM 811 C CA . ALA A 1 104 ? 11.497 8.822 -2.994 1.00 90.81 104 ALA A CA 1
ATOM 812 C C . ALA A 1 104 ? 10.583 7.628 -3.309 1.00 90.81 104 ALA A C 1
ATOM 814 O O . ALA A 1 104 ? 10.004 7.050 -2.393 1.00 90.81 104 ALA A O 1
ATOM 815 N N . TYR A 1 105 ? 10.507 7.200 -4.574 1.00 90.81 105 TYR A N 1
ATOM 816 C CA . TYR A 1 105 ? 9.701 6.047 -4.985 1.00 90.81 105 TYR A CA 1
ATOM 817 C C . TYR A 1 105 ? 10.134 4.740 -4.301 1.00 90.81 105 TYR A C 1
ATOM 819 O O . TYR A 1 105 ? 9.290 3.962 -3.858 1.00 90.81 105 TYR A O 1
ATOM 827 N N . ILE A 1 106 ? 11.443 4.505 -4.156 1.00 89.00 106 ILE A N 1
ATOM 828 C CA . ILE A 1 106 ? 11.957 3.311 -3.466 1.00 89.00 106 ILE A CA 1
ATOM 829 C C . ILE A 1 106 ? 11.474 3.288 -2.012 1.00 89.00 106 ILE A C 1
ATOM 831 O O . ILE A 1 106 ? 10.909 2.289 -1.565 1.00 89.00 106 ILE A O 1
ATOM 835 N N . PHE A 1 107 ? 11.663 4.386 -1.278 1.00 92.06 107 PHE A N 1
ATOM 836 C CA . PHE A 1 107 ? 11.238 4.475 0.120 1.00 92.06 107 PHE A CA 1
ATOM 837 C C . PHE A 1 107 ? 9.713 4.445 0.270 1.00 92.06 107 PHE A C 1
ATOM 839 O O . PHE A 1 107 ? 9.199 3.804 1.184 1.00 92.06 107 PHE A O 1
ATOM 846 N N . PHE A 1 108 ? 8.979 5.029 -0.677 1.00 94.06 108 PHE A N 1
ATOM 847 C CA . PHE A 1 108 ? 7.522 4.959 -0.734 1.00 94.06 108 PHE A CA 1
ATOM 848 C C . PHE A 1 108 ? 7.012 3.514 -0.848 1.00 94.06 108 PHE A C 1
ATOM 850 O O . PHE A 1 108 ? 6.098 3.115 -0.125 1.00 94.06 108 PHE A O 1
ATOM 857 N N . VAL A 1 109 ? 7.607 2.694 -1.720 1.00 93.88 109 VAL A N 1
ATOM 858 C CA . VAL A 1 109 ? 7.209 1.284 -1.856 1.00 93.88 109 VAL A CA 1
ATOM 859 C C . VAL A 1 109 ? 7.699 0.437 -0.673 1.00 93.88 109 VAL A C 1
ATOM 861 O O . VAL A 1 109 ? 6.963 -0.445 -0.230 1.00 93.88 109 VAL A O 1
ATOM 864 N N . LYS A 1 110 ? 8.885 0.716 -0.107 1.00 93.31 110 LYS A N 1
ATOM 865 C CA . LYS A 1 110 ? 9.341 0.075 1.145 1.00 93.31 110 LYS A CA 1
ATOM 866 C C . LYS A 1 110 ? 8.357 0.330 2.290 1.00 93.31 110 LYS A C 1
ATOM 868 O O . LYS A 1 110 ? 7.898 -0.619 2.911 1.00 93.31 110 LYS A O 1
ATOM 873 N N . SER A 1 111 ? 7.925 1.576 2.475 1.00 94.81 111 SER A N 1
ATOM 874 C CA . SER A 1 111 ? 6.930 1.923 3.494 1.00 94.81 111 SER A CA 1
ATOM 875 C C . SER A 1 111 ? 5.608 1.164 3.310 1.00 94.81 111 SER A C 1
ATOM 877 O O . SER A 1 111 ? 5.054 0.624 4.268 1.00 94.81 111 SER A O 1
ATOM 879 N N . GLN A 1 112 ? 5.120 1.033 2.068 1.00 94.56 112 GLN A N 1
ATOM 880 C CA . GLN A 1 112 ? 3.938 0.211 1.772 1.00 94.56 112 GLN A CA 1
ATOM 881 C C . GLN A 1 112 ? 4.136 -1.270 2.138 1.00 94.56 112 GLN A C 1
ATOM 883 O O . GLN A 1 112 ? 3.197 -1.905 2.623 1.00 94.56 112 GLN A O 1
ATOM 888 N N . MET A 1 113 ? 5.331 -1.823 1.911 1.00 93.88 113 MET A N 1
ATOM 889 C CA . MET A 1 113 ? 5.674 -3.193 2.303 1.00 93.88 113 MET A CA 1
ATOM 890 C C . MET A 1 113 ? 5.652 -3.355 3.823 1.00 93.88 113 MET A C 1
ATOM 892 O O . MET A 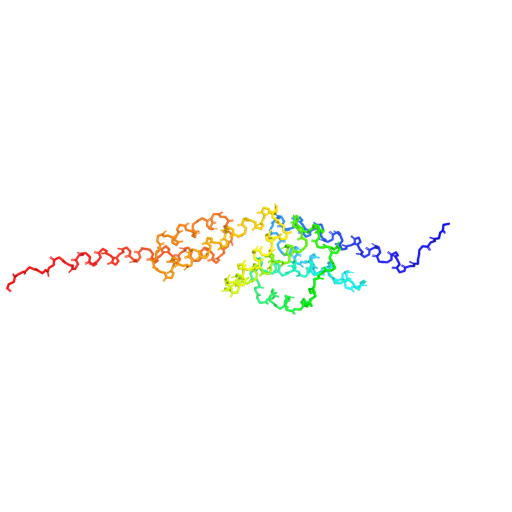1 113 ? 4.983 -4.255 4.329 1.00 93.88 113 MET A O 1
ATOM 896 N N . ASP A 1 114 ? 6.357 -2.492 4.551 1.00 93.38 114 ASP A N 1
ATOM 897 C CA . ASP A 1 114 ? 6.462 -2.585 6.008 1.00 93.38 114 ASP A CA 1
ATOM 898 C C . ASP A 1 114 ? 5.095 -2.408 6.677 1.00 93.38 114 ASP A C 1
ATOM 900 O O . ASP A 1 114 ? 4.738 -3.175 7.575 1.00 93.38 114 ASP A O 1
ATOM 904 N N . LEU A 1 115 ? 4.254 -1.514 6.144 1.00 90.56 115 LEU A N 1
ATOM 905 C CA . LEU A 1 115 ? 2.857 -1.390 6.553 1.00 90.56 115 LEU A CA 1
ATOM 906 C C . LEU A 1 115 ? 2.074 -2.691 6.323 1.00 90.56 115 LEU A C 1
ATOM 908 O O . LEU A 1 115 ? 1.353 -3.138 7.215 1.00 90.56 115 LEU A O 1
ATOM 912 N N . ALA A 1 116 ? 2.216 -3.323 5.153 1.00 90.06 116 ALA A N 1
ATOM 913 C CA . ALA A 1 116 ? 1.548 -4.592 4.850 1.00 90.06 116 ALA A CA 1
ATOM 914 C C . ALA A 1 116 ? 2.017 -5.746 5.756 1.00 90.06 116 ALA A C 1
ATOM 916 O O . ALA A 1 116 ? 1.248 -6.669 6.025 1.00 90.06 116 ALA A O 1
ATOM 917 N N . LEU A 1 117 ? 3.256 -5.681 6.251 1.00 89.94 117 LEU A N 1
ATOM 918 C CA . LEU A 1 117 ? 3.826 -6.623 7.216 1.00 89.94 117 LEU A CA 1
ATOM 919 C C . LEU A 1 117 ? 3.497 -6.272 8.679 1.00 89.94 117 LEU A C 1
ATOM 921 O O . LEU A 1 117 ? 3.851 -7.035 9.576 1.00 89.94 117 LEU A O 1
ATOM 925 N N . GLY A 1 118 ? 2.827 -5.143 8.935 1.00 88.69 118 GLY A N 1
ATOM 926 C CA . GLY A 1 118 ? 2.510 -4.663 10.282 1.00 88.69 118 GLY A CA 1
ATOM 927 C C . GLY A 1 118 ? 3.707 -4.087 11.048 1.00 88.69 118 GLY A C 1
ATOM 928 O O . GLY A 1 118 ? 3.633 -3.937 12.268 1.00 88.69 118 GLY A O 1
ATOM 929 N N . ARG A 1 119 ? 4.805 -3.765 10.357 1.00 91.69 119 ARG A N 1
ATOM 930 C CA . ARG A 1 119 ? 5.999 -3.111 10.910 1.00 91.69 119 ARG A CA 1
ATOM 931 C C . ARG A 1 119 ? 5.809 -1.599 10.869 1.00 91.69 119 ARG A C 1
ATOM 933 O O . ARG A 1 119 ? 6.307 -0.914 9.983 1.00 91.69 119 ARG A O 1
ATOM 940 N N . TYR A 1 120 ? 4.994 -1.087 11.785 1.00 89.00 120 TYR A N 1
ATOM 941 C CA . TYR A 1 120 ? 4.560 0.311 11.735 1.00 89.00 120 TYR A CA 1
ATOM 942 C C . TYR A 1 120 ? 5.712 1.309 11.916 1.00 89.00 120 TYR A C 1
ATOM 944 O O . TYR A 1 120 ? 5.698 2.339 11.254 1.00 89.00 120 TYR A O 1
ATOM 952 N N . ASP A 1 121 ? 6.703 1.009 12.756 1.00 90.94 121 ASP A N 1
ATOM 953 C CA . ASP A 1 121 ? 7.830 1.921 12.993 1.00 90.94 121 ASP A CA 1
ATOM 954 C C . ASP A 1 121 ? 8.721 2.036 11.741 1.00 90.94 121 ASP A C 1
ATOM 956 O O . ASP A 1 121 ? 8.941 3.141 11.246 1.00 90.94 121 ASP A O 1
ATOM 960 N N . ASP A 1 122 ? 9.103 0.899 11.145 1.00 92.38 122 ASP A N 1
ATOM 961 C CA . ASP A 1 122 ? 9.863 0.850 9.884 1.00 92.38 122 ASP A CA 1
ATOM 962 C C . ASP A 1 122 ? 9.102 1.545 8.737 1.00 92.38 122 ASP A C 1
ATOM 964 O O . ASP A 1 122 ? 9.669 2.298 7.940 1.00 92.38 122 ASP A O 1
ATOM 968 N N . ALA A 1 123 ? 7.780 1.338 8.670 1.00 93.38 123 ALA A N 1
ATOM 969 C CA . ALA A 1 123 ? 6.932 1.981 7.673 1.00 93.38 123 ALA A CA 1
ATOM 970 C C . ALA A 1 123 ? 6.913 3.510 7.828 1.00 93.38 123 ALA A C 1
ATOM 972 O O . ALA A 1 123 ? 6.929 4.219 6.816 1.00 93.38 123 ALA A O 1
ATOM 973 N N . ALA A 1 124 ? 6.882 4.014 9.065 1.00 92.19 124 ALA A N 1
ATOM 974 C CA . ALA A 1 124 ? 6.906 5.444 9.357 1.00 92.19 124 ALA A CA 1
ATOM 975 C C . ALA A 1 124 ? 8.239 6.072 8.929 1.00 92.19 124 ALA A C 1
ATOM 977 O O . ALA A 1 124 ? 8.234 7.053 8.184 1.00 92.19 124 ALA A O 1
ATOM 978 N N . GLU A 1 125 ? 9.362 5.455 9.308 1.00 93.69 125 GLU A N 1
ATOM 979 C CA . GLU A 1 125 ? 10.705 5.916 8.938 1.00 93.69 125 GLU A CA 1
ATOM 980 C C . GLU A 1 125 ? 10.877 5.967 7.412 1.00 93.69 125 GLU A C 1
ATOM 982 O O . GLU A 1 125 ? 11.305 6.977 6.846 1.00 93.69 125 GLU A O 1
ATOM 987 N N . ALA A 1 126 ? 10.459 4.912 6.705 1.00 94.06 126 ALA A N 1
ATOM 988 C CA . ALA A 1 126 ? 10.520 4.881 5.248 1.00 94.06 126 ALA A CA 1
ATOM 989 C C . ALA A 1 126 ? 9.615 5.948 4.594 1.00 94.06 126 ALA A C 1
ATOM 991 O O . ALA A 1 126 ? 10.003 6.553 3.592 1.00 94.06 126 ALA A O 1
ATOM 992 N N . ALA A 1 127 ? 8.426 6.222 5.145 1.00 94.62 127 ALA A N 1
ATOM 993 C CA . ALA A 1 127 ? 7.536 7.266 4.628 1.00 94.62 127 ALA A CA 1
ATOM 994 C C . ALA A 1 127 ? 8.122 8.673 4.816 1.00 94.62 127 ALA A C 1
ATOM 996 O O . ALA A 1 127 ? 8.033 9.507 3.911 1.00 94.62 127 ALA A O 1
ATOM 997 N N . GLU A 1 128 ? 8.738 8.934 5.971 1.00 94.50 128 GLU A N 1
ATOM 998 C CA . GLU A 1 128 ? 9.452 10.182 6.243 1.00 94.50 128 GLU A CA 1
ATOM 999 C C . GLU A 1 128 ? 10.617 10.352 5.276 1.00 94.50 128 GLU A C 1
ATOM 1001 O O . GLU A 1 128 ? 10.733 11.398 4.633 1.00 94.50 128 GLU A O 1
ATOM 1006 N N . LYS A 1 129 ? 11.395 9.287 5.052 1.00 93.62 129 LYS A N 1
ATOM 1007 C CA . LYS A 1 129 ? 12.503 9.329 4.101 1.00 93.62 129 LYS A CA 1
ATOM 1008 C C . LYS A 1 129 ? 12.054 9.607 2.671 1.00 93.62 129 LYS A C 1
ATOM 1010 O O . LYS A 1 129 ? 12.697 10.376 1.956 1.00 93.62 129 LYS A O 1
ATOM 1015 N N . ALA A 1 130 ? 10.935 9.024 2.248 1.00 93.38 130 ALA A N 1
ATOM 1016 C CA . ALA A 1 130 ? 10.350 9.307 0.943 1.00 93.38 130 ALA A CA 1
ATOM 1017 C C . ALA A 1 130 ? 9.959 10.790 0.807 1.00 93.38 130 ALA A C 1
ATOM 1019 O O . ALA A 1 130 ? 10.206 11.402 -0.232 1.00 93.38 130 ALA A O 1
ATOM 1020 N N . LEU A 1 131 ? 9.393 11.382 1.864 1.00 94.62 131 LEU A N 1
ATOM 1021 C CA . LEU A 1 131 ? 8.987 12.786 1.883 1.00 94.62 131 LEU A CA 1
ATOM 1022 C C . LEU A 1 131 ? 10.182 13.749 1.918 1.00 94.62 131 LEU A C 1
ATOM 1024 O O . LEU A 1 131 ? 10.118 14.793 1.278 1.00 94.62 131 LEU A O 1
ATOM 1028 N N . GLU A 1 132 ? 11.271 13.406 2.611 1.00 93.44 132 GLU A N 1
ATOM 1029 C CA . GLU A 1 132 ? 12.529 14.169 2.563 1.00 93.44 132 GLU A CA 1
ATOM 1030 C C . GLU A 1 132 ? 13.101 14.238 1.141 1.00 93.44 132 GLU A C 1
ATOM 1032 O O . GLU A 1 132 ? 13.593 15.281 0.711 1.00 93.44 132 GLU A O 1
ATOM 1037 N N . LEU A 1 133 ? 13.033 13.122 0.407 1.00 90.56 133 LEU A N 1
ATOM 1038 C CA . LEU A 1 133 ? 13.586 12.995 -0.943 1.00 90.56 133 LEU A CA 1
ATOM 1039 C C . LEU A 1 133 ? 12.708 13.629 -2.030 1.00 90.56 133 LEU A C 1
ATOM 1041 O O . LEU A 1 133 ? 13.224 14.000 -3.086 1.00 90.56 133 LEU A O 1
ATOM 1045 N N . ASP A 1 134 ? 11.398 13.738 -1.805 1.00 91.56 134 ASP A N 1
ATOM 1046 C CA . ASP A 1 134 ? 10.488 14.489 -2.675 1.00 91.56 134 ASP A CA 1
ATOM 1047 C C . ASP A 1 134 ? 9.379 15.194 -1.869 1.00 91.56 134 ASP A C 1
ATOM 1049 O O . ASP A 1 134 ? 8.229 14.731 -1.822 1.00 91.56 134 ASP A O 1
ATOM 1053 N N . PRO A 1 135 ? 9.680 16.367 -1.276 1.00 92.88 135 PRO A N 1
ATOM 1054 C CA . PRO A 1 135 ? 8.721 17.124 -0.472 1.00 92.88 135 PRO A CA 1
ATOM 1055 C C . PRO A 1 135 ? 7.530 17.664 -1.269 1.00 92.88 135 PRO A C 1
ATOM 1057 O O . PRO A 1 135 ? 6.565 18.162 -0.684 1.00 92.88 135 PRO A O 1
ATOM 1060 N N . HIS A 1 136 ? 7.578 17.623 -2.602 1.00 90.25 136 HIS A N 1
ATOM 1061 C CA . HIS A 1 136 ? 6.519 18.130 -3.472 1.00 90.25 136 HIS A CA 1
ATOM 1062 C C . HIS A 1 136 ? 5.592 17.022 -3.983 1.00 90.25 136 HIS A C 1
ATOM 1064 O O . HIS A 1 136 ? 4.533 17.335 -4.530 1.00 90.25 136 HIS A O 1
ATOM 1070 N N . SER A 1 137 ? 5.925 15.750 -3.748 1.00 92.69 137 SER A N 1
ATOM 1071 C CA . SER A 1 137 ? 5.078 14.622 -4.128 1.00 92.69 137 SER A CA 1
ATOM 1072 C C . SER A 1 137 ? 3.765 14.611 -3.342 1.00 92.69 137 SER A C 1
ATOM 1074 O O . SER A 1 137 ? 3.722 14.394 -2.128 1.00 92.69 137 SER A O 1
ATOM 1076 N N . ILE A 1 138 ? 2.660 14.838 -4.055 1.00 92.25 138 ILE A N 1
ATOM 1077 C CA . ILE A 1 138 ? 1.303 14.800 -3.494 1.00 92.25 138 ILE A CA 1
ATOM 1078 C C . ILE A 1 138 ? 0.960 13.382 -3.028 1.00 92.25 138 ILE A C 1
ATOM 1080 O O . ILE A 1 138 ? 0.362 13.205 -1.969 1.00 92.25 138 ILE A O 1
ATOM 1084 N N . GLU A 1 139 ? 1.366 12.371 -3.793 1.00 91.75 139 GLU A N 1
ATOM 1085 C CA . GLU A 1 139 ? 1.038 10.977 -3.507 1.00 91.75 139 GLU A CA 1
ATOM 1086 C C . GLU A 1 139 ? 1.709 10.486 -2.212 1.00 91.75 139 GLU A C 1
ATOM 1088 O O . GLU A 1 139 ? 1.045 9.858 -1.387 1.00 91.75 139 GLU A O 1
ATOM 1093 N N . ILE A 1 140 ? 2.967 10.872 -1.956 1.00 93.94 140 ILE A N 1
ATOM 1094 C CA . ILE A 1 140 ? 3.659 10.557 -0.691 1.00 93.94 140 ILE A CA 1
ATOM 1095 C C . ILE A 1 140 ? 2.957 11.230 0.496 1.00 93.94 140 ILE A C 1
ATOM 1097 O O . ILE A 1 140 ? 2.746 10.600 1.532 1.00 93.94 140 ILE A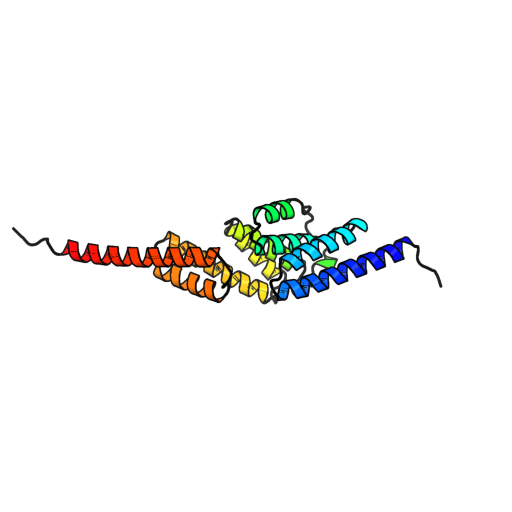 O 1
ATOM 1101 N N . LYS A 1 141 ? 2.530 12.492 0.348 1.00 94.56 141 LYS A N 1
ATOM 1102 C CA . LYS A 1 141 ? 1.807 13.222 1.407 1.00 94.56 141 LYS A CA 1
ATOM 1103 C C . LYS A 1 141 ? 0.464 12.583 1.746 1.00 94.56 141 LYS A C 1
ATOM 1105 O O . LYS A 1 141 ? 0.142 12.432 2.923 1.00 94.56 141 LYS A O 1
ATOM 1110 N N . ILE A 1 142 ? -0.315 12.213 0.728 1.00 93.00 142 ILE A N 1
ATOM 1111 C CA . ILE A 1 142 ? -1.596 11.520 0.919 1.00 93.00 142 ILE A CA 1
ATOM 1112 C C . ILE A 1 142 ? -1.359 10.182 1.618 1.00 93.00 142 ILE A C 1
ATOM 1114 O O . ILE A 1 142 ? -2.052 9.863 2.582 1.00 93.00 142 ILE A O 1
ATOM 1118 N N . PHE A 1 143 ? -0.359 9.422 1.172 1.00 92.75 143 PHE A N 1
ATOM 1119 C CA . PHE A 1 143 ? -0.016 8.148 1.784 1.00 92.75 143 PHE A CA 1
ATOM 1120 C C . PHE A 1 143 ? 0.373 8.296 3.260 1.00 92.75 143 PHE A C 1
ATOM 1122 O O . PHE A 1 143 ? -0.187 7.583 4.088 1.00 92.75 143 PHE A O 1
ATOM 1129 N N . LYS A 1 144 ? 1.237 9.259 3.611 1.00 92.56 144 LYS A N 1
ATOM 1130 C CA . LYS A 1 144 ? 1.621 9.534 5.006 1.00 92.56 144 LYS A CA 1
ATOM 1131 C C . LYS A 1 144 ? 0.407 9.870 5.876 1.00 92.56 144 LYS A C 1
ATOM 1133 O O . LYS A 1 144 ? 0.244 9.294 6.945 1.00 92.56 144 LYS A O 1
ATOM 1138 N N . LYS A 1 145 ? -0.498 10.724 5.387 1.00 92.75 145 LYS A N 1
ATOM 1139 C CA . LYS A 1 145 ? -1.743 11.056 6.097 1.00 92.75 145 LYS A CA 1
ATOM 1140 C C . LYS A 1 145 ? -2.637 9.828 6.309 1.00 92.75 145 LYS A C 1
ATOM 1142 O O . LYS A 1 145 ? -3.198 9.642 7.385 1.00 92.75 145 LYS A O 1
ATOM 1147 N N . ASN A 1 146 ? -2.781 8.983 5.289 1.00 92.44 146 ASN A N 1
ATOM 1148 C CA . ASN A 1 146 ? -3.559 7.748 5.400 1.00 92.44 146 ASN A CA 1
ATOM 1149 C C . ASN A 1 146 ? -2.906 6.766 6.382 1.00 92.44 146 ASN A C 1
ATOM 1151 O O . ASN A 1 146 ? -3.596 6.101 7.146 1.00 92.44 146 ASN A O 1
ATOM 1155 N N . PHE A 1 147 ? -1.579 6.687 6.383 1.00 91.75 147 PHE A N 1
ATOM 1156 C CA . PHE A 1 147 ? -0.822 5.873 7.322 1.00 91.75 147 PHE A CA 1
ATOM 1157 C C . PHE A 1 147 ? -1.018 6.335 8.776 1.00 91.75 147 PHE A C 1
ATOM 1159 O O . PHE A 1 147 ? -1.332 5.509 9.632 1.00 91.75 147 PHE A O 1
ATOM 1166 N N . GLU A 1 148 ? -0.949 7.641 9.043 1.00 92.25 148 GLU A N 1
ATOM 1167 C CA . GLU A 1 148 ? -1.221 8.221 10.368 1.00 92.25 148 GLU A CA 1
ATOM 1168 C C . GLU A 1 148 ? -2.643 7.884 10.855 1.00 92.25 148 GLU A C 1
ATOM 1170 O O . GLU A 1 148 ? -2.823 7.498 12.011 1.00 92.25 148 GLU A O 1
ATOM 1175 N N . LEU A 1 149 ? -3.641 7.932 9.960 1.00 94.12 149 LEU A N 1
ATOM 1176 C CA . LEU A 1 149 ? -5.015 7.501 10.258 1.00 94.12 149 LEU A CA 1
ATOM 1177 C C . LEU A 1 149 ? -5.110 6.001 10.577 1.00 94.12 149 LEU A C 1
ATOM 1179 O O . LEU A 1 149 ? -5.890 5.593 11.436 1.00 94.12 149 LEU A O 1
ATOM 1183 N N . ILE A 1 150 ? -4.336 5.150 9.895 1.00 92.69 150 ILE A N 1
ATOM 1184 C CA . ILE A 1 150 ? -4.295 3.712 10.202 1.00 92.69 150 ILE A CA 1
ATOM 1185 C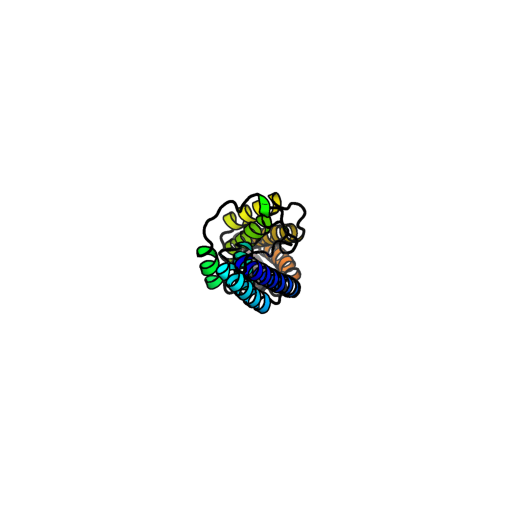 C . ILE A 1 150 ? -3.721 3.504 11.606 1.00 92.69 150 ILE A C 1
ATOM 1187 O O . ILE A 1 150 ? -4.285 2.748 12.399 1.00 92.69 150 ILE A O 1
ATOM 1191 N N . GLN A 1 151 ? -2.625 4.187 11.937 1.00 92.69 151 GLN A N 1
ATOM 1192 C CA . GLN A 1 151 ? -2.000 4.083 13.253 1.00 92.69 151 GLN A CA 1
ATOM 1193 C C . GLN A 1 151 ? -2.930 4.570 14.371 1.00 92.69 151 GLN A C 1
ATOM 1195 O O . GLN A 1 151 ? -3.050 3.893 15.399 1.00 92.69 151 GLN A O 1
ATOM 1200 N N . SER A 1 152 ? -3.627 5.695 14.176 1.00 94.75 152 SER A N 1
ATOM 1201 C CA . SER A 1 152 ? -4.589 6.205 15.156 1.00 94.75 152 SER A CA 1
ATOM 1202 C C . SER A 1 152 ? -5.763 5.242 15.336 1.00 94.75 152 SER A C 1
ATOM 1204 O O . SER A 1 152 ? -6.053 4.856 16.470 1.00 94.75 152 SER A O 1
ATOM 1206 N N . ALA A 1 153 ? -6.353 4.738 14.247 1.00 95.50 153 ALA A N 1
ATOM 1207 C CA . ALA A 1 153 ? -7.447 3.767 14.301 1.00 95.50 153 ALA A CA 1
ATOM 1208 C C . ALA A 1 153 ? -7.053 2.482 15.051 1.00 95.50 153 ALA A C 1
ATOM 1210 O O . ALA A 1 153 ? -7.822 1.955 15.865 1.00 95.50 153 ALA A O 1
ATOM 1211 N N . LEU A 1 154 ? -5.836 1.982 14.818 1.00 92.94 154 LEU A N 1
ATOM 1212 C CA . LEU A 1 154 ? -5.288 0.820 15.518 1.00 92.94 154 LEU A CA 1
ATOM 1213 C C . LEU A 1 154 ? -5.060 1.104 17.007 1.00 92.94 154 LEU A C 1
ATOM 1215 O O . LEU A 1 154 ? -5.403 0.272 17.846 1.00 92.94 154 LEU A O 1
ATOM 1219 N N . SER A 1 155 ? -4.517 2.273 17.349 1.00 95.19 155 SER A N 1
ATOM 1220 C CA . SER A 1 155 ? -4.313 2.701 18.738 1.00 95.19 155 SER A CA 1
ATOM 1221 C C . SER A 1 155 ? -5.640 2.838 19.496 1.00 95.19 155 SER A C 1
ATOM 1223 O O . SER A 1 155 ? -5.795 2.328 20.611 1.00 95.19 155 SER A O 1
ATOM 1225 N N . TYR A 1 156 ? -6.648 3.439 18.864 1.00 96.81 156 TYR A N 1
ATOM 1226 C CA . TYR A 1 156 ? -7.994 3.540 19.417 1.00 96.81 156 TYR A CA 1
ATOM 1227 C C . TYR A 1 156 ? -8.652 2.174 19.600 1.00 96.81 156 TYR A C 1
ATOM 1229 O O . TYR A 1 156 ? -9.253 1.921 20.641 1.00 96.81 156 TYR A O 1
ATOM 1237 N N . SER A 1 157 ? -8.467 1.260 18.645 1.00 94.38 157 SER A N 1
ATOM 1238 C CA . SER A 1 157 ? -8.956 -0.118 18.766 1.00 94.38 157 SER A CA 1
ATOM 1239 C C . SER A 1 157 ? -8.307 -0.847 19.950 1.00 94.38 157 SER A C 1
ATOM 1241 O O . SER A 1 157 ? -8.998 -1.516 20.712 1.00 94.38 157 SER A O 1
ATOM 1243 N N . LYS A 1 158 ? -6.991 -0.679 20.156 1.00 94.44 158 LYS A N 1
ATOM 1244 C CA . LYS A 1 158 ? -6.257 -1.267 21.295 1.00 94.44 158 LYS A CA 1
ATOM 1245 C C . LYS A 1 158 ? -6.703 -0.713 22.648 1.00 94.44 158 LYS A C 1
ATOM 1247 O O . LYS A 1 158 ? -6.659 -1.428 23.640 1.00 94.44 158 LYS A O 1
ATOM 1252 N N . THR A 1 159 ? -7.103 0.555 22.691 1.00 96.06 159 THR A N 1
ATOM 1253 C CA . THR A 1 159 ? -7.553 1.239 23.916 1.00 96.06 159 THR A CA 1
ATOM 1254 C C . THR A 1 159 ? -9.073 1.209 24.097 1.00 96.06 159 THR A C 1
ATOM 1256 O O . THR A 1 159 ? -9.598 1.930 24.941 1.00 96.06 159 THR A O 1
ATOM 1259 N N . GLU A 1 160 ? -9.782 0.397 23.303 1.00 93.94 160 GLU A N 1
ATOM 1260 C CA . GLU A 1 160 ? -11.248 0.264 23.294 1.00 93.94 160 GLU A CA 1
ATOM 1261 C C . GLU A 1 160 ? -12.016 1.582 23.072 1.00 93.94 160 GLU A C 1
ATOM 1263 O O . GLU A 1 160 ? -13.215 1.695 23.342 1.00 93.94 160 GLU A O 1
ATOM 1268 N N . LYS A 1 161 ? -11.349 2.586 22.498 1.00 96.31 161 LYS A N 1
ATOM 1269 C CA . LYS A 1 161 ? -11.944 3.848 22.045 1.00 96.31 161 LYS A CA 1
ATOM 1270 C C . LYS A 1 161 ? -12.628 3.631 20.695 1.00 96.31 161 LYS A C 1
ATOM 1272 O O . LYS A 1 161 ? -12.227 4.149 19.655 1.00 96.31 161 LYS A O 1
ATOM 1277 N N . TRP A 1 162 ? -13.649 2.774 20.697 1.00 96.50 162 TRP A N 1
ATOM 1278 C CA . TRP A 1 162 ? -14.260 2.249 19.475 1.00 96.50 162 TRP A CA 1
ATOM 1279 C C . TRP A 1 162 ? -14.931 3.326 18.614 1.00 96.50 162 TRP A C 1
ATOM 1281 O O . TRP A 1 162 ? -15.001 3.173 17.400 1.00 96.50 162 TRP A O 1
ATOM 1291 N N . ALA A 1 163 ? -15.412 4.421 19.209 1.00 96.69 163 ALA A N 1
ATOM 1292 C CA . ALA A 1 163 ? -16.034 5.508 18.456 1.00 96.69 163 ALA A CA 1
ATOM 1293 C C . ALA A 1 163 ? -15.001 6.282 17.623 1.00 96.69 163 ALA A C 1
ATOM 1295 O O . ALA A 1 163 ? -15.272 6.630 16.479 1.00 96.69 163 ALA A O 1
ATOM 1296 N N . GLU A 1 164 ? -13.828 6.548 18.191 1.00 97.50 164 GLU A N 1
ATOM 1297 C CA . GLU A 1 164 ? -12.674 7.149 17.529 1.00 97.50 164 GLU A CA 1
ATOM 1298 C C . GLU A 1 164 ? -12.140 6.228 16.429 1.00 97.50 164 GLU A C 1
ATOM 1300 O O . GLU A 1 164 ? -11.999 6.661 15.289 1.00 97.50 164 GLU A O 1
ATOM 1305 N N . ALA A 1 165 ? -11.943 4.941 16.742 1.00 97.19 165 ALA A N 1
ATOM 1306 C CA . ALA A 1 165 ? -11.473 3.951 15.773 1.00 97.19 165 ALA A CA 1
ATOM 1307 C C . ALA A 1 165 ? -12.396 3.855 14.547 1.00 97.19 165 ALA A C 1
ATOM 1309 O O . ALA A 1 165 ? -11.919 3.824 13.415 1.00 97.19 165 ALA A O 1
ATOM 1310 N N . VAL A 1 166 ? -13.719 3.827 14.761 1.00 97.69 166 VAL A N 1
ATOM 1311 C CA . VAL A 1 166 ? -14.701 3.796 13.667 1.00 97.69 166 VAL A CA 1
ATOM 1312 C C . VAL A 1 166 ? -14.591 5.041 12.789 1.00 97.69 166 VAL A C 1
ATOM 1314 O O . VAL A 1 166 ? -14.561 4.885 11.574 1.00 97.69 166 VAL A O 1
ATOM 1317 N N . ARG A 1 167 ? -14.468 6.247 13.364 1.00 97.75 167 ARG A N 1
ATOM 1318 C CA . ARG A 1 167 ? -14.333 7.484 12.571 1.00 97.75 167 ARG A CA 1
ATOM 1319 C C . ARG A 1 167 ? -13.106 7.452 11.663 1.00 97.75 167 ARG A C 1
ATOM 1321 O O . ARG A 1 167 ? -13.217 7.764 10.480 1.00 97.75 167 ARG A O 1
ATOM 1328 N N . ASP A 1 168 ? -11.959 7.040 12.193 1.00 97.44 168 ASP A N 1
ATOM 1329 C CA . ASP A 1 168 ? -10.726 6.978 11.406 1.00 97.44 168 ASP A CA 1
ATOM 1330 C C . ASP A 1 168 ? -10.826 5.915 10.298 1.00 97.44 168 ASP A C 1
ATOM 1332 O O . ASP A 1 168 ? -10.470 6.176 9.146 1.00 97.44 168 ASP A O 1
ATOM 1336 N N . TYR A 1 169 ? -11.395 4.741 10.599 1.00 97.00 169 TYR A N 1
ATOM 1337 C CA . TYR A 1 169 ? -11.640 3.708 9.590 1.00 97.00 169 TYR A CA 1
ATOM 1338 C C . TYR A 1 169 ? -12.685 4.111 8.538 1.00 97.00 169 TYR A C 1
ATOM 1340 O O . TYR A 1 169 ? -12.575 3.685 7.389 1.00 97.00 169 TYR A O 1
ATOM 1348 N N . GLU A 1 170 ? -13.682 4.929 8.882 1.00 96.75 170 GLU A N 1
ATOM 1349 C CA . GLU A 1 170 ? -14.654 5.472 7.925 1.00 96.75 170 GLU A CA 1
ATOM 1350 C C . GLU A 1 170 ? -13.987 6.428 6.936 1.00 96.75 170 GLU A C 1
ATOM 1352 O O . GLU A 1 170 ? -14.226 6.316 5.732 1.00 96.75 170 GLU A O 1
ATOM 1357 N N . ILE A 1 171 ? -13.104 7.310 7.418 1.00 96.00 171 ILE A N 1
ATOM 1358 C CA . ILE A 1 171 ? -12.293 8.176 6.553 1.00 96.00 171 ILE A CA 1
ATOM 1359 C C . ILE A 1 171 ? -11.434 7.309 5.626 1.00 96.00 171 ILE A C 1
ATOM 1361 O O . ILE A 1 171 ? -11.450 7.507 4.411 1.00 96.00 171 ILE A O 1
ATOM 1365 N N . LEU A 1 172 ? -10.741 6.305 6.177 1.00 94.19 172 LEU A N 1
ATOM 1366 C CA . LEU A 1 172 ? -9.905 5.377 5.407 1.00 94.19 172 LEU A CA 1
ATOM 1367 C C . LEU A 1 172 ? -10.694 4.592 4.355 1.00 94.19 172 LEU A C 1
ATOM 1369 O O . LEU A 1 172 ? -10.199 4.390 3.251 1.00 94.19 172 LEU A O 1
ATOM 1373 N N . SER A 1 173 ? -11.920 4.174 4.664 1.00 93.69 173 SER A N 1
ATOM 1374 C CA . SER A 1 173 ? -12.796 3.466 3.726 1.00 93.69 173 SER A CA 1
ATOM 1375 C C . SER A 1 173 ? -13.220 4.355 2.551 1.00 93.69 173 SER A C 1
ATOM 1377 O O . SER A 1 173 ? -13.308 3.885 1.421 1.00 93.69 173 SER A O 1
ATOM 1379 N N . GLN A 1 174 ? -13.419 5.658 2.783 1.00 92.38 174 GLN A N 1
ATOM 1380 C CA . GLN A 1 174 ? -13.725 6.612 1.711 1.00 92.38 174 GLN A CA 1
ATOM 1381 C C . GLN A 1 174 ? -12.523 6.854 0.792 1.00 92.38 174 GLN A C 1
ATOM 1383 O O . GLN A 1 174 ? -12.691 6.931 -0.423 1.00 92.38 174 GLN A O 1
ATOM 1388 N N . VAL A 1 175 ? -11.312 6.962 1.353 1.00 89.19 175 VAL A N 1
ATOM 1389 C CA . VAL A 1 175 ? -10.096 7.207 0.556 1.00 89.19 175 VAL A CA 1
ATOM 1390 C C . VAL A 1 175 ? -9.524 5.941 -0.088 1.00 89.19 175 VAL A C 1
ATOM 1392 O O . VAL A 1 175 ? -8.825 6.034 -1.094 1.00 89.19 175 VAL A O 1
ATOM 1395 N N . LEU A 1 176 ? -9.810 4.759 0.466 1.00 85.69 176 LEU A N 1
ATOM 1396 C CA . LEU A 1 176 ? -9.323 3.458 -0.004 1.00 85.69 176 LEU A CA 1
ATOM 1397 C C . LEU A 1 176 ? -10.481 2.441 -0.127 1.00 85.69 176 LEU A C 1
ATOM 1399 O O . LEU A 1 176 ? -10.459 1.401 0.540 1.00 85.69 176 LEU A O 1
ATOM 1403 N N . PRO A 1 177 ? -11.473 2.683 -1.006 1.00 81.56 177 PRO A N 1
ATOM 1404 C CA . PRO A 1 177 ? -12.724 1.911 -1.046 1.00 81.56 177 PRO A CA 1
ATOM 1405 C C . PRO A 1 177 ? -12.541 0.427 -1.394 1.00 81.56 177 PRO A C 1
ATOM 1407 O O . PRO A 1 177 ? -13.330 -0.416 -0.978 1.00 81.56 177 PRO A O 1
ATOM 1410 N N . ASN A 1 178 ? -11.470 0.078 -2.113 1.00 81.75 178 ASN A N 1
ATOM 1411 C CA . ASN A 1 178 ? -11.174 -1.302 -2.511 1.00 81.75 178 ASN A CA 1
ATOM 1412 C C . ASN A 1 178 ? -10.272 -2.049 -1.508 1.00 81.75 178 ASN A C 1
ATOM 1414 O O . ASN A 1 178 ? -9.894 -3.203 -1.738 1.00 81.75 178 ASN A O 1
ATOM 1418 N N . ASN A 1 179 ? -9.902 -1.416 -0.389 1.00 84.88 179 ASN A N 1
ATOM 1419 C CA . ASN A 1 179 ? -9.026 -2.029 0.600 1.00 84.88 179 ASN A CA 1
ATOM 1420 C C . ASN A 1 179 ? -9.813 -2.948 1.549 1.00 84.88 179 ASN A C 1
ATOM 1422 O O . ASN A 1 179 ? -10.409 -2.519 2.540 1.00 84.88 179 ASN A O 1
ATOM 1426 N N . LYS A 1 180 ? -9.754 -4.254 1.268 1.00 87.44 180 LYS A N 1
ATOM 1427 C CA . LYS A 1 180 ? -10.424 -5.301 2.057 1.00 87.44 180 LYS A CA 1
ATOM 1428 C C . LYS A 1 180 ? -9.994 -5.329 3.527 1.00 87.44 180 LYS A C 1
ATOM 1430 O O . LYS A 1 180 ? -10.807 -5.679 4.380 1.00 87.44 180 LYS A O 1
ATOM 1435 N N . ALA A 1 181 ? -8.741 -4.980 3.832 1.00 87.75 181 ALA A N 1
ATOM 1436 C CA . ALA A 1 181 ? -8.251 -4.961 5.207 1.00 87.75 181 ALA A CA 1
ATOM 1437 C C . ALA A 1 181 ? -8.924 -3.838 6.007 1.00 87.75 181 ALA A C 1
ATOM 1439 O O . ALA A 1 181 ? -9.450 -4.099 7.086 1.00 87.75 181 ALA A O 1
ATOM 1440 N N . ILE A 1 182 ? -9.006 -2.631 5.438 1.00 91.38 182 ILE A N 1
ATOM 1441 C CA . ILE A 1 182 ? -9.711 -1.495 6.052 1.00 91.38 182 ILE A CA 1
ATOM 1442 C C . ILE A 1 182 ? -11.201 -1.804 6.228 1.00 91.38 182 ILE A C 1
ATOM 1444 O O . ILE A 1 182 ? -11.732 -1.610 7.318 1.00 91.38 182 ILE A O 1
ATOM 1448 N N . ALA A 1 183 ? -11.865 -2.363 5.211 1.00 92.50 183 ALA A N 1
ATOM 1449 C CA . ALA A 1 183 ? -13.281 -2.733 5.299 1.00 92.50 183 ALA A CA 1
ATOM 1450 C C . ALA A 1 183 ? -13.560 -3.761 6.415 1.00 92.50 183 ALA A C 1
ATOM 1452 O O . ALA A 1 183 ? -14.541 -3.646 7.160 1.00 92.50 183 ALA A O 1
ATOM 1453 N N . LYS A 1 184 ? -12.674 -4.755 6.568 1.00 93.56 184 LYS A N 1
ATOM 1454 C CA . LYS A 1 184 ? -12.752 -5.744 7.650 1.00 93.56 184 LYS A CA 1
ATOM 1455 C C . LYS A 1 184 ? -12.548 -5.089 9.018 1.00 93.56 184 LYS A C 1
ATOM 1457 O O . LYS A 1 184 ? -13.370 -5.311 9.907 1.00 93.56 184 LYS A O 1
ATOM 1462 N N . SER A 1 185 ? -11.503 -4.277 9.180 1.00 94.12 185 SER A N 1
ATOM 1463 C CA . SER A 1 185 ? -11.210 -3.585 10.441 1.00 94.12 185 SER A CA 1
ATOM 1464 C C . SER A 1 185 ? -12.326 -2.620 10.848 1.00 94.12 185 SER A C 1
ATOM 1466 O O . SER A 1 185 ? -12.721 -2.602 12.013 1.00 94.12 185 SER A O 1
ATOM 1468 N N . LEU A 1 186 ? -12.912 -1.891 9.891 1.00 96.81 186 LEU A N 1
ATOM 1469 C CA . LEU A 1 186 ? -14.074 -1.031 10.120 1.00 96.81 186 LEU A CA 1
ATOM 1470 C C . LEU A 1 186 ? -15.265 -1.833 10.657 1.00 96.81 186 LEU A C 1
ATOM 1472 O O . LEU A 1 186 ? -15.853 -1.473 11.676 1.00 96.81 186 LEU A O 1
ATOM 1476 N N . SER A 1 187 ? -15.590 -2.954 10.006 1.00 96.69 187 SER A N 1
ATOM 1477 C CA . SER A 1 187 ? -16.696 -3.826 10.421 1.00 96.69 187 SER A CA 1
ATOM 1478 C C . SER A 1 187 ? -16.494 -4.351 11.848 1.00 96.69 187 SER A C 1
ATOM 1480 O O . SER A 1 187 ? -17.423 -4.356 12.656 1.00 96.69 187 SER A O 1
ATOM 1482 N N . GLN A 1 188 ? -15.264 -4.753 12.186 1.00 96.69 188 GLN A N 1
ATOM 1483 C CA . GLN A 1 188 ? -14.906 -5.208 13.532 1.00 96.69 188 GLN A CA 1
ATOM 1484 C C . GLN A 1 188 ? -15.055 -4.091 14.573 1.00 96.69 188 GLN A C 1
ATOM 1486 O O . GLN A 1 188 ? -15.686 -4.307 15.609 1.00 96.69 188 GLN A O 1
ATOM 1491 N N . ALA A 1 189 ? -14.548 -2.890 14.281 1.00 96.75 189 ALA A N 1
ATOM 1492 C CA . ALA A 1 189 ? -14.660 -1.737 15.171 1.00 96.75 189 ALA A CA 1
ATOM 1493 C C . ALA A 1 189 ? -16.127 -1.325 15.404 1.00 96.75 189 ALA A C 1
ATOM 1495 O O . ALA A 1 189 ? -16.518 -1.031 16.534 1.00 96.75 189 ALA A O 1
ATOM 1496 N N . GLN A 1 190 ? -16.976 -1.379 14.370 1.00 97.69 190 GLN A N 1
ATOM 1497 C CA . GLN A 1 190 ? -18.412 -1.094 14.485 1.00 97.69 190 GLN A CA 1
ATOM 1498 C C . GLN A 1 190 ? -19.146 -2.111 15.370 1.00 97.69 190 GLN A C 1
ATOM 1500 O O . GLN A 1 190 ? -20.011 -1.732 16.164 1.00 97.69 190 GLN A O 1
ATOM 1505 N N . VAL A 1 191 ? -18.821 -3.402 15.253 1.00 97.25 191 VAL A N 1
ATOM 1506 C CA . VAL A 1 191 ? -19.383 -4.442 16.130 1.00 97.25 191 VAL A CA 1
ATOM 1507 C C . VAL A 1 191 ? -18.942 -4.214 17.576 1.00 97.25 191 VAL A C 1
ATOM 1509 O O . VAL A 1 191 ? -19.785 -4.211 18.474 1.00 97.25 191 VAL A O 1
ATOM 1512 N N . ALA A 1 192 ? -17.655 -3.953 17.802 1.00 95.69 192 ALA A N 1
ATOM 1513 C CA . ALA A 1 192 ? -17.117 -3.699 19.135 1.00 95.69 192 ALA A CA 1
ATOM 1514 C C . ALA A 1 192 ? -17.738 -2.451 19.792 1.00 95.69 192 ALA A C 1
ATOM 1516 O O . ALA A 1 192 ? -18.118 -2.500 20.961 1.00 95.69 192 ALA A O 1
ATOM 1517 N N . LEU A 1 193 ? -17.972 -1.378 19.024 1.00 96.38 193 LEU A N 1
ATOM 1518 C CA . LEU A 1 193 ? -18.689 -0.186 19.489 1.00 96.38 193 LEU A CA 1
ATOM 1519 C C . LEU A 1 193 ? -20.131 -0.492 19.925 1.00 96.38 193 LEU A C 1
ATOM 1521 O O . LEU A 1 193 ? -20.615 0.043 20.924 1.00 96.38 193 LEU A O 1
ATOM 1525 N N . LYS A 1 194 ? -20.850 -1.344 19.183 1.00 95.12 194 LYS A N 1
ATOM 1526 C CA . LYS A 1 194 ? -22.216 -1.752 19.559 1.00 95.12 194 LYS A CA 1
ATOM 1527 C C . LYS A 1 194 ? -22.215 -2.556 20.860 1.00 95.12 194 LYS A C 1
ATOM 1529 O O . LYS A 1 194 ? -23.088 -2.354 21.704 1.00 95.12 194 LYS A O 1
ATOM 1534 N N . LEU A 1 195 ? -21.239 -3.447 21.029 1.00 93.56 195 LEU A N 1
ATOM 1535 C CA . LEU A 1 195 ? -21.096 -4.268 22.231 1.00 93.56 195 LEU A CA 1
ATOM 1536 C C . LEU A 1 195 ? -20.705 -3.435 23.457 1.00 93.56 195 LEU A C 1
ATOM 1538 O O . LEU A 1 195 ? -21.306 -3.616 24.516 1.00 93.56 195 LEU A O 1
ATOM 1542 N N . SER A 1 196 ? -19.767 -2.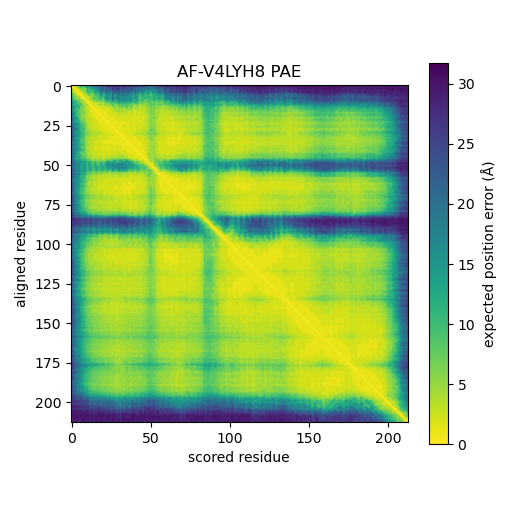492 23.319 1.00 90.69 196 SER A N 1
ATOM 1543 C CA . SER A 1 196 ? -19.351 -1.622 24.426 1.00 90.69 196 SER A CA 1
ATOM 1544 C C . SER A 1 196 ? -20.514 -0.767 24.934 1.00 90.69 196 SER A C 1
ATOM 1546 O O . SER A 1 196 ? -20.749 -0.702 26.138 1.00 90.69 196 SER A O 1
ATOM 1548 N N . ARG A 1 197 ? -21.326 -0.211 24.024 1.00 90.12 197 ARG A N 1
ATOM 1549 C CA . ARG A 1 197 ? -22.548 0.531 24.374 1.00 90.12 197 ARG A CA 1
ATOM 1550 C C . ARG A 1 197 ? -23.575 -0.340 25.096 1.00 90.12 197 ARG A C 1
ATOM 1552 O O . ARG A 1 197 ? -24.125 0.095 26.101 1.00 90.12 197 ARG A O 1
ATOM 1559 N N . ARG A 1 198 ? -23.805 -1.575 24.634 1.00 87.44 198 ARG A N 1
ATOM 1560 C CA . ARG A 1 198 ? -24.729 -2.513 25.300 1.00 87.44 198 ARG A CA 1
ATOM 1561 C C . ARG A 1 198 ? -24.267 -2.855 26.720 1.00 87.44 198 ARG A C 1
ATOM 1563 O O . ARG A 1 198 ? -25.090 -2.897 27.625 1.00 87.44 198 ARG A O 1
ATOM 1570 N N . LYS A 1 199 ? -22.963 -3.065 26.926 1.00 82.56 199 LYS A N 1
ATOM 1571 C CA . LYS A 1 199 ? -22.388 -3.348 28.250 1.00 82.56 199 LYS A CA 1
ATOM 1572 C C . LYS A 1 199 ? -22.573 -2.177 29.220 1.00 82.56 199 LYS A C 1
ATOM 1574 O O . LYS A 1 199 ? -22.904 -2.402 30.377 1.00 82.56 199 LYS A O 1
ATOM 1579 N N . VAL A 1 200 ? -22.400 -0.940 28.749 1.00 77.75 200 VAL A N 1
ATOM 1580 C CA . VAL A 1 200 ? -22.635 0.263 29.568 1.00 77.75 200 VAL A CA 1
ATOM 1581 C C . VAL A 1 200 ? -24.097 0.352 30.015 1.00 77.75 200 VAL A C 1
ATOM 1583 O O . VAL A 1 200 ? -24.342 0.614 31.187 1.00 77.75 200 VAL A O 1
ATOM 1586 N N . VAL A 1 201 ? -25.050 0.077 29.118 1.00 78.38 201 VAL A N 1
ATOM 1587 C CA . VAL A 1 201 ? -26.488 0.079 29.447 1.00 78.38 201 VAL A CA 1
ATOM 1588 C C . VAL A 1 201 ? -26.821 -0.977 30.506 1.00 78.38 201 VAL A C 1
ATOM 1590 O O . VAL A 1 201 ? -27.418 -0.641 31.522 1.00 78.38 201 VAL A O 1
ATOM 1593 N N . LEU A 1 202 ? -26.358 -2.220 30.331 1.00 74.00 202 LEU A N 1
ATOM 1594 C CA . LEU A 1 202 ? -26.602 -3.300 31.300 1.00 74.00 202 LEU A CA 1
ATOM 1595 C C . LEU A 1 202 ? -26.012 -2.990 32.687 1.00 74.00 202 LEU A C 1
ATOM 1597 O O . LEU A 1 202 ? -26.649 -3.256 33.701 1.00 74.00 202 LEU A O 1
ATOM 1601 N N . ASN A 1 203 ? -24.820 -2.387 32.740 1.00 70.38 203 ASN A N 1
ATOM 1602 C CA . ASN A 1 203 ? -24.188 -2.008 34.006 1.00 70.38 203 ASN A CA 1
ATOM 1603 C C . ASN A 1 203 ? -24.969 -0.914 34.759 1.00 70.38 203 ASN A C 1
ATOM 1605 O O . ASN A 1 203 ? -24.947 -0.893 35.990 1.00 70.38 203 ASN A O 1
ATOM 1609 N N . MET A 1 204 ? -25.645 -0.008 34.042 1.00 69.62 204 MET A N 1
ATOM 1610 C CA . MET A 1 204 ? -26.502 1.019 34.650 1.00 69.62 204 MET A CA 1
ATOM 1611 C C . MET A 1 204 ? -27.798 0.423 35.216 1.00 69.62 204 MET A C 1
ATOM 1613 O O . MET A 1 204 ? -28.258 0.872 36.260 1.00 69.62 204 MET A O 1
ATOM 1617 N N . GLU A 1 205 ? -28.356 -0.607 34.576 1.00 70.06 205 GLU A N 1
ATOM 1618 C CA . GLU A 1 205 ? -29.572 -1.293 35.037 1.00 70.06 205 GLU A CA 1
ATOM 1619 C C . GLU A 1 205 ? -29.321 -2.160 36.285 1.00 70.06 205 GLU A C 1
ATOM 1621 O O . GLU A 1 205 ? -30.173 -2.228 37.167 1.00 70.06 205 GLU A O 1
ATOM 1626 N N . SER A 1 206 ? -28.137 -2.771 36.419 1.00 64.44 206 SER A N 1
ATOM 1627 C CA . SER A 1 206 ? -27.776 -3.593 37.589 1.00 64.44 206 SER A CA 1
ATOM 1628 C C . SER A 1 206 ? -27.302 -2.802 38.817 1.00 64.44 206 SER A C 1
ATOM 1630 O O . SER A 1 206 ? -27.201 -3.365 39.902 1.00 64.44 206 SER A O 1
ATOM 1632 N N . GLY A 1 207 ? -26.966 -1.516 38.664 1.00 59.75 207 GLY A N 1
ATOM 1633 C CA . GLY A 1 207 ? -26.467 -0.660 39.752 1.00 59.75 207 GLY A CA 1
ATOM 1634 C C . GLY A 1 207 ? -27.557 0.020 40.590 1.00 59.75 207 GLY A C 1
ATOM 1635 O O . GLY A 1 207 ? -27.230 0.827 41.456 1.00 59.75 207 GLY A O 1
ATOM 1636 N N . GLY A 1 208 ? -28.835 -0.261 40.309 1.00 58.00 208 GLY A N 1
ATOM 1637 C CA . GLY A 1 208 ? -29.990 0.423 40.898 1.00 58.00 208 GLY A CA 1
ATOM 1638 C C . GLY A 1 208 ? -30.562 -0.180 42.183 1.00 58.00 208 GLY A C 1
ATOM 1639 O O . GLY A 1 208 ? -31.501 0.401 42.716 1.00 58.00 208 GLY A O 1
ATOM 1640 N N . ASP A 1 209 ? -30.030 -1.295 42.695 1.00 56.03 209 ASP A N 1
ATOM 1641 C CA . ASP A 1 209 ? -30.590 -1.967 43.877 1.00 56.03 209 ASP A CA 1
ATOM 1642 C C . ASP A 1 209 ? -29.532 -2.168 44.974 1.00 56.03 209 ASP A C 1
ATOM 1644 O O . ASP A 1 209 ? -28.9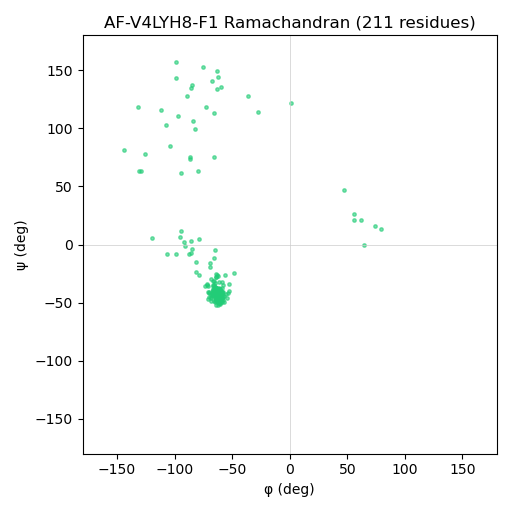53 -3.237 45.156 1.00 56.03 209 ASP A O 1
ATOM 1648 N N . VAL A 1 210 ? -29.244 -1.084 45.697 1.00 58.91 210 VAL A N 1
ATOM 1649 C CA . VAL A 1 210 ? -28.654 -1.137 47.045 1.00 58.91 210 VAL A CA 1
ATOM 1650 C C . VAL A 1 210 ? -29.523 -0.262 47.951 1.00 58.91 210 VAL A C 1
ATOM 1652 O O . VAL A 1 210 ? -29.116 0.797 48.425 1.00 58.91 210 VAL A O 1
ATOM 1655 N N . GLY A 1 211 ? -30.784 -0.672 48.102 1.00 54.78 211 GLY A N 1
ATOM 1656 C CA . GLY A 1 211 ? -31.739 -0.105 49.046 1.00 54.78 211 GLY A CA 1
ATOM 1657 C C . GLY A 1 211 ? -31.796 -0.931 50.330 1.00 54.78 211 GLY A C 1
ATOM 1658 O O . GLY A 1 211 ? -32.273 -2.059 50.312 1.00 54.78 211 GLY A O 1
ATOM 1659 N N . ASN A 1 212 ? -31.288 -0.336 51.412 1.00 51.12 212 ASN A N 1
ATOM 1660 C CA . ASN A 1 212 ? -31.505 -0.620 52.838 1.00 51.12 212 ASN A CA 1
ATOM 1661 C C . ASN A 1 212 ? -32.437 -1.785 53.222 1.00 51.12 212 ASN A C 1
ATOM 1663 O O . ASN A 1 212 ? -33.647 -1.683 53.027 1.00 51.12 212 ASN A O 1
ATOM 1667 N N . PHE A 1 213 ? -31.888 -2.738 53.981 1.00 46.00 213 PHE A N 1
ATOM 1668 C CA . PHE A 1 213 ? -32.531 -3.315 55.167 1.00 46.00 213 PHE A CA 1
ATOM 1669 C C . PHE A 1 213 ? -31.492 -3.538 56.267 1.00 46.00 213 PHE A C 1
ATOM 1671 O O . PHE A 1 213 ? -30.361 -3.954 55.927 1.00 46.00 213 PHE A O 1
#

Foldseek 3Di:
DDDDDPLVVLLVVLVVLLVVLLVQLLVCVVVLVLVSQLVSLVVSQVSQVVNVDDDVLSLLSNLQSCVSVVVLVVSVVSVVPRPPDPPDPPVQQQPDRSNARSQLSNLQSQLSSCVSVVVLVSSLVSLVRSCVSPVPDPVSVVVNVLSVLVVQLVVCVVVLVLVSNLVSLVVNCVVPVPDPVSVVSNVVSVVSVVVVVVVVVVVVVVVPDPDDD

InterPro domains:
  IPR011990 Tetratricopeptide-like helical domain superfamily [G3DSA:1.25.40.10] (57-199)
  IPR011990 Tetratricopeptide-like helical domain superfamily [SSF48452] (104-194)
  IPR013105 Tetratricopeptide repeat 2 [PF07719] (107-136)
  IPR019734 Tetratricopeptide repeat [PS50005] (104-137)
  IPR044534 TPR repeat-containing thioredoxin TTL1-4 [PTHR46050] (12-153)

Radius of gyration: 23.87 Å; Cα contacts (8 Å, |Δi|>4): 210; chains: 1; bounding box: 64×31×96 Å

Nearest PDB structures (foldseek):
  4buj-assembly2_F  TM=4.228E-01  e=7.221E-02  Saccharomyces cerevisiae S288C
  4apo-assembly1_A  TM=6.527E-01  e=9.620E-01  Homo sapiens
  5jhe-assembly1_A-2  TM=3.820E-01  e=9.578E-02  Saccharomyces cerevisiae S288C
  7x9s-assembly1_A  TM=4.596E-01  e=9.620E-01  Listeria monocytogenes
  6t46-assembly2_G  TM=3.183E-01  e=3.752E-01  Bacillus subtilis subsp. natto

Mean predicted aligned error: 8.79 Å